Protein 8TON (pdb70)

Secondary structure (DSSP, 8-state):
----EEES--PBPTTSSPBPPPEEEEEEETT--HHHHPSPP-BSPP-EEE----EEEEEEEEESTTHHHHEEE-TTT--EEE-S---TTT-SEEEEEEEEEESSS----EEEEEEEEEEPP-----EE-TT---EEEEESS-TT-EEEE--EE--SSGGGG-EEEEESS-TTTEEE-TTSEEEESS---TTT--EEEEEE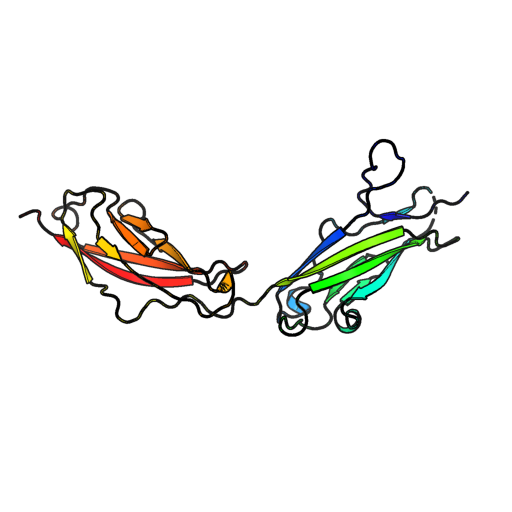EEEE-SSS--EEEEEEEEEEEP--

Organism: Mus musculus (NCBI:txid10090)

Foldseek 3Di:
DFFKKDKPPFDDDPPDPHGDAAEKEFEEEAPDFQVVCPQTDIPPDTDMDGPVAAKFKDFDQKPPHVVVCFWDAHGRRRTITGNGGHDCVVPQKMKTKMKMAHDPDGGNIDIHIYIYGYFYDLDDAWAKDPPAAQEWEWEFPDAFTWTGFTDTFGPDDDQSTQKAKAWPDPVVFWTADRRGIIGGHGGHDCVVPFKDFIKMKIWGRGPDIHIDIDTGIYGYDYPD

InterPro domains:
  IPR002126 Cadherin-like [PF00028] (158-261)
  IPR002126 Cadherin-like [PF00028] (528-610)
  IPR002126 Cadherin-like [PF00028] (626-713)
  IPR002126 Cadherin-like [PF00028] (731-815)
  IPR002126 Cadherin-like [PF00028] (829-921)
  IPR002126 Cadherin-like [PF00028] (943-1032)
  IPR002126 Cadherin-like [PF00028] (1051-1140)
  IPR002126 Cadherin-like [PF00028] (1158-1247)
  IPR002126 Cadherin-like [PR00205] (341-360)
  IPR002126 Cadherin-like [PR00205] (514-543)
  IPR002126 Cadherin-like [PR00205] (583-595)
  IPR002126 Cadherin-like [PR00205] (701-720)
  IPR002126 Cadherin-like [PR00205] (822-835)
  IPR002126 Cadherin-like [PR00205] (1090-1116)
  IPR002126 Cadherin-like [PR00205] (1131-1148)
  IPR002126 Cadherin-like [PS50268] (108-152)
  IPR002126 Cadherin-like [PS50268] (153-270)
  IPR002126 Cadherin-like [PS50268] (283-400)
  IPR002126 Cadherin-like [PS50268] (401-514)
  IPR002126 Cadherin-like [PS50268] (515-621)

Nearest PDB structures (foldseek):
  8ton-assembly1_A  TM=1.004E+00  e=2.405E-45  Mus musculus
  6bwn-assembly1_A  TM=5.342E-01  e=2.984E-25  Mus musculus
  6bxu-assembly2_B  TM=5.509E-01  e=3.056E-24  Mus musculus
  8umz-assembly2_B  TM=4.945E-01  e=1.945E-23  Mus musculus
  8umz-assembly1_A  TM=4.932E-01  e=1.114E-22  Mus musculus

Sequence (224 aa):
DDLGPMFLPCVLVPNTRDCRPLTYQAAIPELRTPEELNPILVTPPIQAIDQDPGILYSILVGTPEDYPRFFHMHPRTAELTLLEPVNRDFHQKFDLVIKAEQDNGHPLPAFASLHIEILDENNQAPVFDDPYLPRNLSVVEEEANAFVGQVRATDPDAGINGQVHYSLGNFNNLFRITSNGSIYTAVKLNREARDHYELVVVATDGAVHPRHSTLTLYIKVLDID

GO terms:
  GO:0032421 stereocilium bundle (C, IDA)
  GO:0050910 detection of mechanical stimulus involved in sensory perception of sound (P, IMP)
  GO:0051017 actin filament bundle assembly (P, IMP)
  GO:0032420 stereocilium (C, IDA)
  GO:0005515 protein binding (F, IPI)
  GO:0001750 photoreceptor outer segment (C, IDA)
  GO:0005737 cytoplasm (C, IDA)
  GO:0005886 plasma membrane (C, IDA)
  GO:0060088 auditory receptor cell stereocilium organization (P, IGI)
  GO:0007605 sensory perception of sound (P, IGI)
  GO:0032420 stereocilium (C, EXP)
  GO:0001964 startle response (P, IMP)
  GO:0002009 morphogenesis of an epithelium (P, IMP)
  GO:0035264 multicellular organism growth (P, IMP)
  GO:0042491 inner ear auditory receptor cell differentiation (P, IMP)
  GO:1905515 non-motile cilium assembly (P, IMP)
  GO:0050973 detection of mechanical stimulus involved in equilibrioception (P, IMP)
  GO:0060013 righting reflex (P, IMP)
  GO:0060088 auditory receptor cell stereocilium organization (P, IMP)
  GO:0060122 inner ear receptor cell stereocilium organization (P, IMP)

Radius of gyration: 27.64 Å; Cα contacts (8 Å, |Δi|>4): 540; chains: 1; bounding box: 52×66×61 Å

Solvent-accessible surface area: 12742 Å² total; per-residue (Å²): 187,58,91,5,5,48,11,50,63,41,86,65,45,93,162,46,208,92,47,116,125,33,71,0,85,8,53,2,30,14,85,89,55,32,162,98,36,52,82,14,146,12,81,46,93,11,88,7,79,30,88,102,88,29,29,48,16,38,33,90,80,14,78,43,145,46,28,77,136,6,7,82,14,69,59,112,82,5,90,2,36,2,87,56,52,0,50,72,133,157,14,105,102,0,54,3,50,0,43,0,41,5,59,99,58,132,64,57,55,18,103,6,46,1,44,0,79,2,41,62,56,12,77,82,30,2,97,19,47,110,194,26,91,98,125,20,65,7,47,4,65,81,49,92,7,110,8,6,84,1,144,6,61,16,99,25,74,53,93,7,16,92,35,98,35,54,13,47,47,51,95,108,34,1,93,29,45,107,93,0,8,0,54,0,44,61,122,6,50,88,119,86,110,78,72,12,88,0,44,0,26,0,28,5,26,12,93,123,62,107,101,28,89,29,43,0,78,0,111,2,76,56,98,164

B-factor: mean 45.98, std 14.85, range [27.2, 120.89]

Structure (mmCIF, N/CA/C/O backbone):
data_8TON
#
_entry.id   8TON
#
_cell.length_a   84.603
_cell.length_b   84.603
_cell.length_c   76.895
_cell.angle_alpha   90.000
_cell.angle_beta   90.000
_cell.angle_gamma   120.000
#
_symmetry.space_group_name_H-M   'P 32 2 1'
#
loop_
_entity.id
_entity.type
_entity.pdbx_description
1 polymer 'Protocadherin-15 EC3-EC7'
2 non-polymer 'CALCIUM ION'
3 non-polymer 'SODIUM ION'
4 non-polymer 'POTASSIUM ION'
5 water water
#
loop_
_atom_site.group_PDB
_atom_site.id
_atom_site.type_symbol
_atom_site.label_atom_id
_atom_site.label_alt_id
_atom_site.label_comp_id
_atom_site.label_asym_id
_atom_site.label_entity_id
_atom_site.label_seq_id
_atom_site.pdbx_PDB_ins_code
_atom_site.Cartn_x
_atom_site.Cartn_y
_atom_site.Cartn_z
_atom_site.occupancy
_atom_site.B_iso_or_equiv
_atom_site.auth_seq_id
_atom_site.auth_comp_id
_atom_site.auth_asym_id
_atom_site.auth_atom_id
_atom_site.pdbx_PDB_model_num
ATOM 1 N N . ASP A 1 6 ? -16.442 6.571 33.757 1.000 93.139 6 ASP A N 1
ATOM 2 C CA . ASP A 1 6 ? -17.554 5.786 33.155 1.000 90.935 6 ASP A CA 1
ATOM 3 C C . ASP A 1 6 ? -17.902 6.335 31.755 1.000 98.450 6 ASP A C 1
ATOM 4 O O . ASP A 1 6 ? -17.854 7.542 31.488 1.000 93.179 6 ASP A O 1
ATOM 9 N N . ASP A 1 7 ? -18.274 5.423 30.846 1.000 94.689 7 ASP A N 1
ATOM 10 C CA . ASP A 1 7 ? -18.550 5.752 29.452 1.000 86.278 7 ASP A CA 1
ATOM 11 C C . ASP A 1 7 ? -19.781 6.667 29.364 1.000 75.800 7 ASP A C 1
ATOM 12 O O . ASP A 1 7 ? -20.817 6.382 29.970 1.000 66.865 7 ASP A O 1
ATOM 17 N N . LEU A 1 8 ? -19.671 7.773 28.613 1.000 70.059 8 LEU A N 1
ATOM 18 C CA . LEU A 1 8 ? -20.849 8.559 28.248 1.000 64.403 8 LEU A CA 1
ATOM 19 C C . LEU A 1 8 ? -21.260 8.226 26.808 1.000 61.203 8 LEU A C 1
ATOM 20 O O . LEU A 1 8 ? -20.419 7.882 25.946 1.000 56.495 8 LEU A O 1
ATOM 25 N N . GLY A 1 9 ? -22.570 8.318 26.587 1.000 53.981 9 GLY A N 1
ATOM 26 C CA . GLY A 1 9 ? -23.159 8.040 25.295 1.000 50.585 9 GLY A CA 1
ATOM 27 C C . GLY A 1 9 ? -23.269 9.292 24.409 1.000 48.087 9 GLY A C 1
ATOM 28 O O . GLY A 1 9 ? -22.824 10.391 24.742 1.000 44.871 9 GLY A O 1
ATOM 29 N N . PRO A 1 10 ? -23.888 9.136 23.228 1.000 45.619 10 PRO A N 1
ATOM 30 C CA . PRO A 1 10 ? -24.026 10.235 22.278 1.000 40.006 10 PRO A CA 1
ATOM 31 C C . PRO A 1 10 ? -25.009 11.291 22.754 1.000 36.850 10 PRO A C 1
ATOM 32 O O . PRO A 1 10 ? -25.871 11.028 23.576 1.000 38.774 10 PRO A O 1
ATOM 36 N N . MET A 1 11 ? -24.927 12.479 22.165 1.000 37.391 11 MET A N 1
ATOM 37 C CA . MET A 1 11 ? -26.017 13.427 22.238 1.000 40.248 11 MET A CA 1
ATOM 38 C C . MET A 1 11 ? -26.283 14.001 20.846 1.000 35.365 11 MET A C 1
ATOM 39 O O . MET A 1 11 ? -25.372 14.191 20.052 1.000 34.677 11 MET A O 1
ATOM 44 N N . PHE A 1 12 ? -27.545 14.217 20.555 1.000 34.269 12 PHE A N 1
ATOM 45 C CA . PHE A 1 12 ? -27.954 14.861 19.335 1.000 35.883 12 PHE A CA 1
ATOM 46 C C . PHE A 1 12 ? -27.630 16.356 19.428 1.000 37.376 12 PHE A C 1
ATOM 47 O O . PHE A 1 12 ? -27.621 16.925 20.521 1.000 38.981 12 PHE A O 1
ATOM 55 N N . LEU A 1 13 ? -27.386 16.965 18.271 1.000 33.522 13 LEU A N 1
ATOM 56 C CA . LEU A 1 13 ? -26.982 18.358 18.170 1.000 33.702 13 LEU A CA 1
ATOM 57 C C . LEU A 1 13 ? -28.067 19.136 17.444 1.000 35.708 13 LEU A C 1
ATOM 58 O O . LEU A 1 13 ? -28.654 18.625 16.509 1.000 32.064 13 LEU A O 1
ATOM 63 N N . PRO A 1 14 ? -28.339 20.396 17.851 1.000 33.177 14 PRO A N 1
ATOM 64 C CA . PRO A 1 14 ? -27.655 21.039 18.969 1.000 34.667 14 PRO A CA 1
ATOM 65 C C . PRO A 1 14 ? -28.189 20.704 20.361 1.000 31.852 14 PRO A C 1
ATOM 66 O O . PRO A 1 14 ? -29.348 20.362 20.554 1.000 39.147 14 PRO A O 1
ATOM 70 N N . CYS A 1 15 ? -27.257 20.692 21.318 1.000 40.992 15 CYS A N 1
ATOM 71 C CA . CYS A 1 15 ? -27.587 20.504 22.718 1.000 37.383 15 CYS A CA 1
ATOM 72 C C . CYS A 1 15 ? -27.651 21.873 23.402 1.000 35.696 15 CYS A C 1
ATOM 73 O O . CYS A 1 15 ? -26.628 22.498 23.657 1.000 40.434 15 CYS A O 1
ATOM 76 N N . VAL A 1 16 ? -28.853 22.386 23.588 1.000 36.019 16 VAL A N 1
ATOM 77 C CA . VAL A 1 16 ? -29.097 23.602 24.337 1.000 37.364 16 VAL A CA 1
ATOM 78 C C . VAL A 1 16 ? -29.625 23.145 25.707 1.000 40.157 16 VAL A C 1
ATOM 79 O O . VAL A 1 16 ? -30.658 22.470 25.821 1.000 39.406 16 VAL A O 1
ATOM 83 N N . LEU A 1 17 ? -28.939 23.523 26.782 1.000 34.769 17 LEU A N 1
ATOM 84 C CA . LEU A 1 17 ? -29.337 23.044 28.108 1.000 38.673 17 LEU A CA 1
ATOM 85 C C . LEU A 1 17 ? -30.645 23.697 28.559 1.000 36.570 17 LEU A C 1
ATOM 86 O O . LEU A 1 17 ? -30.942 24.853 28.271 1.000 43.394 17 LEU A O 1
ATOM 91 N N . VAL A 1 18 ? -31.497 22.891 29.173 1.000 38.063 18 VAL A N 1
ATOM 92 C CA . VAL A 1 18 ? -32.704 23.413 29.791 1.000 44.139 18 VAL A CA 1
ATOM 93 C C . VAL A 1 18 ? -32.186 24.155 31.030 1.000 50.541 18 VAL A C 1
ATOM 94 O O . VAL A 1 18 ? -31.373 23.585 31.772 1.000 49.342 18 VAL A O 1
ATOM 98 N N . PRO A 1 19 ? -32.505 25.452 31.205 1.000 54.186 19 PRO A N 1
ATOM 99 C CA . PRO A 1 19 ? -31.912 26.261 32.284 1.000 67.430 19 PRO A CA 1
ATOM 100 C C . PRO A 1 19 ? -32.075 25.621 33.666 1.000 53.440 19 PRO A C 1
ATOM 101 O O . PRO A 1 19 ? -33.103 24.983 33.919 1.000 51.691 19 PRO A O 1
ATOM 105 N N . ASN A 1 20 ? -31.036 25.747 34.524 1.000 63.812 20 ASN A N 1
ATOM 106 C CA . ASN A 1 20 ? -30.976 25.138 35.859 1.000 60.028 20 ASN A CA 1
ATOM 107 C C . ASN A 1 20 ? -30.975 23.621 35.777 1.000 65.001 20 ASN A C 1
ATOM 108 O O . ASN A 1 20 ? -31.453 22.960 36.697 1.000 68.040 20 ASN A O 1
ATOM 113 N N . THR A 1 21 ? -30.503 23.088 34.635 1.000 63.819 21 THR A N 1
ATOM 114 C CA . THR A 1 21 ? -30.232 21.667 34.469 1.000 46.980 21 THR A CA 1
ATOM 115 C C . THR A 1 21 ? -28.961 21.497 33.649 1.000 46.041 21 THR A C 1
ATOM 116 O O . THR A 1 21 ? -28.454 22.444 33.050 1.000 53.044 21 THR A O 1
ATOM 120 N N . ARG A 1 22 ? -28.477 20.260 33.641 1.000 45.418 22 ARG A N 1
ATOM 121 C CA . ARG A 1 22 ? -27.444 19.808 32.734 1.000 50.804 22 ARG A CA 1
ATOM 122 C C . ARG A 1 22 ? -28.104 18.856 31.727 1.000 42.959 22 ARG A C 1
ATOM 123 O O . ARG A 1 22 ? -27.393 18.027 31.144 1.000 51.353 22 ARG A O 1
ATOM 131 N N . ASP A 1 23 ? -29.405 19.055 31.428 1.000 47.467 23 ASP A N 1
ATOM 132 C CA . ASP A 1 23 ? -30.116 18.273 30.413 1.000 47.496 23 ASP A CA 1
ATOM 133 C C . ASP A 1 23 ? -30.294 19.078 29.102 1.000 45.530 23 ASP A C 1
ATOM 134 O O . ASP A 1 23 ? -30.742 20.217 29.149 1.000 44.804 23 ASP A O 1
ATOM 139 N N . CYS A 1 24 ? -30.012 18.439 27.950 1.000 41.576 24 CYS A N 1
ATOM 140 C CA . CYS A 1 24 ? -30.229 19.012 26.623 1.000 41.933 24 CYS A CA 1
ATOM 141 C C . CYS A 1 24 ? -31.737 19.133 26.436 1.000 40.436 24 CYS A C 1
ATOM 142 O O . CYS A 1 24 ? -32.498 18.234 26.787 1.000 38.182 24 CYS A O 1
ATOM 145 N N . ARG A 1 25 ? -32.177 20.233 25.857 1.000 34.341 25 ARG A N 1
ATOM 146 C CA . ARG A 1 25 ? -33.561 20.239 25.442 1.000 34.594 25 ARG A CA 1
ATOM 147 C C . ARG A 1 25 ? -33.759 19.201 24.344 1.000 29.131 25 ARG A C 1
ATOM 148 O O . ARG A 1 25 ? -32.928 19.165 23.426 1.000 36.975 25 ARG A O 1
ATOM 156 N N . PRO A 1 26 ? -34.843 18.382 24.416 1.000 37.172 26 PRO A N 1
ATOM 157 C CA . PRO A 1 26 ? -35.142 17.367 23.387 1.000 38.675 26 PRO A CA 1
ATOM 158 C C . PRO A 1 26 ? -35.370 18.034 22.028 1.000 35.110 26 PRO A C 1
ATOM 159 O O . PRO A 1 26 ? -35.992 19.088 21.961 1.000 31.793 26 PRO A O 1
ATOM 163 N N . LEU A 1 27 ? -34.835 17.460 20.971 1.000 35.191 27 LEU A N 1
ATOM 164 C CA . LEU A 1 27 ? -34.953 18.049 19.626 1.000 39.347 27 LEU A CA 1
ATOM 165 C C . LEU A 1 27 ? -36.095 17.428 18.839 1.000 39.433 27 LEU A C 1
ATOM 166 O O . LEU A 1 27 ? -36.349 16.218 18.937 1.000 34.877 27 LEU A O 1
ATOM 171 N N . THR A 1 28 ? -36.751 18.268 18.035 1.000 37.375 28 THR A N 1
ATOM 172 C CA . THR A 1 28 ? -37.634 17.792 16.980 1.000 36.857 28 THR A CA 1
ATOM 173 C C . THR A 1 28 ? -37.098 18.286 15.647 1.000 34.370 28 THR A C 1
ATOM 174 O O . THR A 1 28 ? -37.146 19.466 15.366 1.000 36.384 28 THR A O 1
ATOM 178 N N . TYR A 1 29 ? -36.416 17.423 14.936 1.000 33.890 29 TYR A N 1
ATOM 179 C CA . TYR A 1 29 ? -35.943 17.745 13.616 1.000 32.575 29 TYR A CA 1
ATOM 180 C C . TYR A 1 29 ? -37.145 17.821 12.689 1.000 34.389 29 TYR A C 1
ATOM 181 O O . TYR A 1 29 ? -38.171 17.154 12.940 1.000 34.673 29 TYR A O 1
ATOM 190 N N . GLN A 1 30 ? -36.974 18.550 11.555 1.000 32.863 30 GLN A N 1
ATOM 191 C CA . GLN A 1 30 ? -38.088 18.870 10.689 1.000 35.118 30 GLN A CA 1
ATOM 192 C C . GLN A 1 30 ? -37.748 18.654 9.222 1.000 32.019 30 GLN A C 1
ATOM 193 O O . GLN A 1 30 ? -36.671 18.981 8.736 1.000 35.518 30 GLN A O 1
ATOM 199 N N . ALA A 1 31 ? -38.735 18.122 8.492 1.000 35.298 31 ALA A N 1
ATOM 200 C CA . ALA A 1 31 ? -38.602 17.958 7.049 1.000 37.010 31 ALA A CA 1
ATOM 201 C C . ALA A 1 31 ? -39.975 18.124 6.459 1.000 34.949 31 ALA A C 1
ATOM 202 O O . ALA A 1 31 ? -40.992 18.046 7.152 1.000 32.393 31 ALA A O 1
ATOM 204 N N . ALA A 1 32 ? -39.981 18.460 5.182 1.000 34.003 32 ALA A N 1
ATOM 205 C CA . ALA A 1 32 ? -41.230 18.625 4.469 1.000 35.137 32 ALA A CA 1
ATOM 206 C C . ALA A 1 32 ? -41.019 18.175 3.029 1.000 41.645 32 ALA A C 1
ATOM 207 O O . ALA A 1 32 ? -40.050 18.565 2.396 1.000 38.765 32 ALA A O 1
ATOM 209 N N . ILE A 1 33 ? -41.970 17.377 2.546 1.000 37.581 33 ILE A N 1
ATOM 210 C CA . ILE A 1 33 ? -41.861 16.618 1.305 1.000 38.787 33 ILE A CA 1
ATOM 211 C C . ILE A 1 33 ? -43.144 16.838 0.540 1.000 33.246 33 ILE A C 1
ATOM 212 O O . ILE A 1 33 ? -44.248 16.697 1.086 1.000 35.735 33 ILE A O 1
ATOM 217 N N . PRO A 1 34 ? -43.044 17.256 -0.734 1.000 36.167 34 PRO A N 1
ATOM 218 C CA . PRO A 1 34 ? -44.225 17.371 -1.583 1.000 37.027 34 PRO A CA 1
ATOM 219 C C . PRO A 1 34 ? -44.729 15.978 -1.991 1.000 34.170 34 PRO A C 1
ATOM 220 O O . PRO A 1 34 ? -43.931 15.098 -2.277 1.000 36.511 34 PRO A O 1
ATOM 224 N N . GLU A 1 35 ? -46.035 15.780 -1.935 1.000 37.614 35 GLU A N 1
ATOM 225 C CA . GLU A 1 35 ? -46.627 14.509 -2.317 1.000 39.379 35 GLU A CA 1
ATOM 226 C C . GLU A 1 35 ? -46.393 14.323 -3.812 1.000 41.763 35 GLU A C 1
ATOM 227 O O . GLU A 1 35 ? -46.207 15.296 -4.543 1.000 35.695 35 GLU A O 1
ATOM 233 N N . LEU A 1 36 ? -46.370 13.048 -4.217 1.000 43.140 36 LEU A N 1
ATOM 234 C CA . LEU A 1 36 ? -46.414 12.619 -5.589 1.000 40.063 36 LEU A CA 1
ATOM 235 C C . LEU A 1 36 ? -45.066 12.846 -6.260 1.000 42.663 36 LEU A C 1
ATOM 236 O O . LEU A 1 36 ? -44.831 12.227 -7.271 1.000 46.122 36 LEU A O 1
ATOM 241 N N . ARG A 1 37 ? -44.121 13.568 -5.664 1.000 42.262 37 ARG A N 1
ATOM 242 C CA . ARG A 1 37 ? -42.828 13.708 -6.320 1.000 42.690 37 ARG A CA 1
ATOM 243 C C . ARG A 1 37 ? -41.989 12.472 -6.028 1.000 43.713 37 ARG A C 1
ATOM 244 O O . ARG A 1 37 ? -42.142 11.777 -5.019 1.000 42.238 37 ARG A O 1
ATOM 252 N N . THR A 1 38 ? -41.015 12.247 -6.882 1.000 38.314 38 THR A N 1
ATOM 253 C CA . THR A 1 38 ? -40.268 11.010 -6.841 1.000 41.518 38 THR A CA 1
ATOM 254 C C . THR A 1 38 ? -39.053 11.082 -5.930 1.000 37.986 38 THR A C 1
ATOM 255 O O . THR A 1 38 ? -38.392 12.123 -5.762 1.000 38.685 38 THR A O 1
ATOM 259 N N . PRO A 1 39 ? -38.607 9.911 -5.450 1.000 36.327 39 PRO A N 1
ATOM 260 C CA . PRO A 1 39 ? -37.301 9.807 -4.790 1.000 36.550 39 PRO A CA 1
ATOM 261 C C . PRO A 1 39 ? -36.166 10.499 -5.552 1.000 43.903 39 PRO A C 1
ATOM 262 O O . PRO A 1 39 ? -35.319 11.204 -4.982 1.000 39.560 39 PRO A O 1
ATOM 266 N N . GLU A 1 40 ? -36.065 10.181 -6.841 1.000 43.089 40 GLU A N 1
ATOM 267 C CA . GLU A 1 40 ? -34.977 10.685 -7.669 1.000 51.903 40 GLU A CA 1
ATOM 268 C C . GLU A 1 40 ? -34.982 12.226 -7.627 1.000 40.577 40 GLU A C 1
ATOM 269 O O . GLU A 1 40 ? -33.932 12.831 -7.463 1.000 52.597 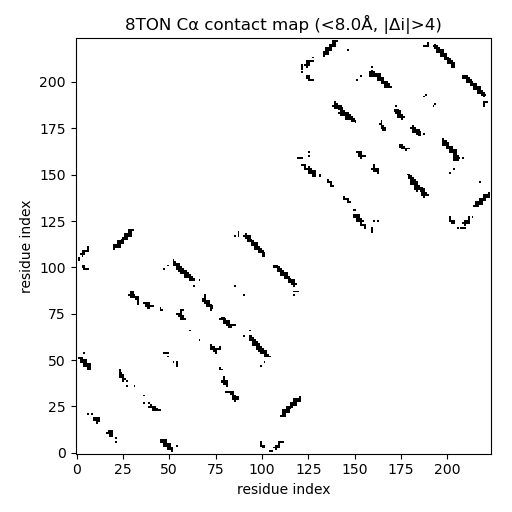40 GLU A O 1
ATOM 275 N N . GLU A 1 41 ? -36.160 12.849 -7.628 1.000 42.293 41 GLU A N 1
ATOM 276 C CA . GLU A 1 41 ? -36.269 14.296 -7.580 1.000 48.035 41 GLU A CA 1
ATOM 277 C C . GLU A 1 41 ? -35.914 14.852 -6.206 1.000 52.379 41 GLU A C 1
ATOM 278 O O . GLU A 1 41 ? -35.405 15.967 -6.172 1.000 49.852 41 GLU A O 1
ATOM 284 N N . LEU A 1 42 ? -36.260 14.152 -5.101 1.000 42.463 42 LEU A N 1
ATOM 285 C CA . LEU A 1 42 ? -36.289 14.750 -3.770 1.000 40.593 42 LEU A CA 1
ATOM 286 C C . LEU A 1 42 ? -35.069 14.388 -2.942 1.000 41.145 42 LEU A C 1
ATOM 287 O O . LEU A 1 42 ? -34.732 15.118 -2.034 1.000 43.822 42 LEU A O 1
ATOM 292 N N . ASN A 1 43 ? -34.349 13.300 -3.262 1.000 39.390 43 ASN A N 1
ATOM 293 C CA . ASN A 1 43 ? -33.297 12.782 -2.391 1.000 38.650 43 ASN A CA 1
ATOM 294 C C . ASN A 1 43 ? -31.988 13.536 -2.498 1.000 42.976 43 ASN A C 1
ATOM 295 O O . ASN A 1 43 ? -31.628 13.942 -3.588 1.000 45.849 43 ASN A O 1
ATOM 300 N N . PRO A 1 44 ? -31.210 13.714 -1.409 1.000 45.437 44 PRO A N 1
ATOM 301 C CA . PRO A 1 44 ? -31.633 13.394 -0.036 1.000 43.632 44 PRO A CA 1
ATOM 302 C C . PRO A 1 44 ? -32.560 14.448 0.547 1.000 43.639 44 PRO A C 1
ATOM 303 O O . PRO A 1 44 ? -32.657 15.604 0.102 1.000 38.978 44 PRO A O 1
ATOM 307 N N . ILE A 1 45 ? -33.417 13.976 1.435 1.000 34.759 45 ILE A N 1
ATOM 308 C CA . ILE A 1 45 ? -34.407 14.826 2.063 1.000 33.989 45 ILE A CA 1
ATOM 309 C C . ILE A 1 45 ? -33.688 15.758 3.018 1.000 36.047 45 ILE A C 1
ATOM 310 O O . ILE A 1 45 ? -32.877 15.330 3.832 1.000 39.888 45 ILE A O 1
ATOM 315 N N . LEU A 1 46 ? -34.029 17.027 2.934 1.000 36.847 46 LEU A N 1
ATOM 316 C CA . LEU A 1 46 ? -33.356 18.004 3.748 1.000 38.991 46 LEU A CA 1
ATOM 317 C C . LEU A 1 46 ? -34.017 17.988 5.133 1.000 34.504 46 LEU A C 1
ATOM 318 O O . LEU A 1 46 ? -35.227 18.140 5.234 1.000 37.205 46 LEU A O 1
ATOM 323 N N . VAL A 1 47 ? -33.177 17.884 6.180 1.000 34.499 47 VAL A N 1
ATOM 324 C CA . VAL A 1 47 ? -33.666 17.989 7.538 1.000 36.035 47 VAL A CA 1
ATOM 325 C C . VAL A 1 47 ? -33.095 19.238 8.198 1.000 30.415 47 VAL A C 1
ATOM 326 O O . VAL A 1 47 ? -31.906 19.507 8.055 1.000 33.037 47 VAL A O 1
ATOM 330 N N . THR A 1 48 ? -33.962 19.900 8.974 1.000 31.975 48 THR A N 1
ATOM 331 C CA . THR A 1 48 ? -33.550 21.094 9.701 1.000 34.872 48 THR A CA 1
ATOM 332 C C . THR A 1 48 ? -33.849 20.979 11.172 1.000 29.927 48 THR A C 1
ATOM 333 O O . THR A 1 48 ? -34.958 20.638 11.560 1.000 33.329 48 THR A O 1
ATOM 337 N N . PRO A 1 49 ? -32.865 21.274 12.033 1.000 34.328 49 PRO A N 1
ATOM 338 C CA . PRO A 1 49 ? -31.462 21.421 11.637 1.000 30.672 49 PRO A CA 1
ATOM 339 C C . PRO A 1 49 ? -30.909 20.062 11.224 1.000 34.053 49 PRO A C 1
ATOM 340 O O . PRO A 1 49 ? -31.624 19.051 11.298 1.000 32.912 49 PRO A O 1
ATOM 344 N N . PRO A 1 50 ? -29.682 19.975 10.693 1.000 35.011 50 PRO A N 1
ATOM 345 C CA . PRO A 1 50 ? -29.149 18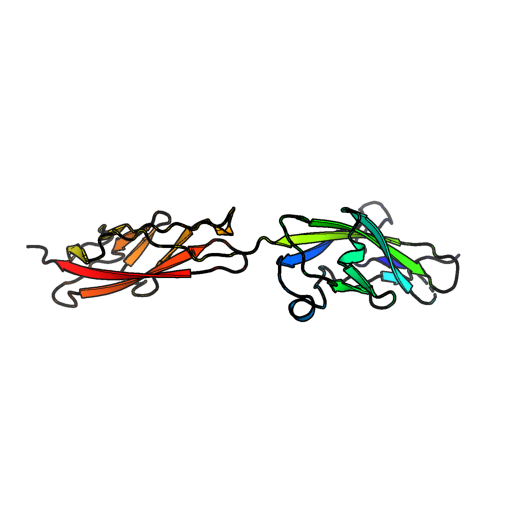.712 10.192 1.000 34.281 50 PRO A CA 1
ATOM 346 C C . PRO A 1 50 ? -28.966 17.701 11.299 1.000 36.520 50 PRO A C 1
ATOM 347 O O . PRO A 1 50 ? -28.591 18.075 12.393 1.000 32.599 50 PRO A O 1
ATOM 351 N N . ILE A 1 51 ? -29.301 16.427 11.015 1.000 34.741 51 ILE A N 1
ATOM 352 C CA . ILE A 1 51 ? -29.209 15.417 12.058 1.000 31.747 51 ILE A CA 1
ATOM 353 C C . ILE A 1 51 ? -27.757 15.116 12.279 1.000 33.532 51 ILE A C 1
ATOM 354 O O . ILE A 1 51 ? -27.044 14.735 11.356 1.000 35.832 51 ILE A O 1
ATOM 359 N N . GLN A 1 52 ? -27.363 15.231 13.534 1.000 33.343 52 GLN A N 1
ATOM 360 C CA . GLN A 1 52 ? -26.011 14.978 13.962 1.000 35.186 52 GLN A CA 1
ATOM 361 C C . GLN A 1 52 ? -26.059 14.579 15.431 1.000 36.280 52 GLN A C 1
ATOM 362 O O . GLN A 1 52 ? -26.759 15.201 16.243 1.000 36.164 52 GLN A O 1
ATOM 368 N N . ALA A 1 53 ? -25.243 13.575 15.769 1.000 32.547 53 ALA A N 1
ATOM 369 C CA . ALA A 1 53 ? -24.955 13.245 17.168 1.000 35.140 53 ALA A CA 1
ATOM 370 C C . ALA A 1 53 ? -23.473 13.057 17.345 1.000 39.569 53 ALA A C 1
ATOM 371 O O . ALA A 1 53 ? -22.796 12.644 16.395 1.000 40.041 53 ALA A O 1
ATOM 373 N N . ILE A 1 54 ? -22.993 13.319 18.576 1.000 39.670 54 ILE A N 1
ATOM 374 C CA . ILE A 1 54 ? -21.596 13.106 18.936 1.000 39.808 54 ILE A CA 1
ATOM 375 C C . ILE A 1 54 ? -21.520 12.483 20.323 1.000 39.559 54 ILE A C 1
ATOM 376 O O . ILE A 1 54 ? -22.423 12.674 21.160 1.000 38.876 54 ILE A O 1
ATOM 381 N N . ASP A 1 55 ? -20.410 11.763 20.516 1.000 41.558 55 ASP A N 1
ATOM 382 C CA . ASP A 1 55 ? -20.056 11.131 21.781 1.000 48.168 55 ASP A CA 1
ATOM 383 C C . ASP A 1 55 ? -19.806 12.237 22.805 1.000 50.778 55 ASP A C 1
ATOM 384 O O . ASP A 1 55 ? -18.944 13.080 22.591 1.000 61.307 55 ASP A O 1
ATOM 389 N N . GLN A 1 56 ? -20.560 12.259 23.902 1.000 50.795 56 GLN A N 1
ATOM 390 C CA . GLN A 1 56 ? -20.279 13.251 24.937 1.000 61.199 56 GLN A CA 1
ATOM 391 C C . GLN A 1 56 ? -18.838 13.199 25.477 1.000 57.218 56 GLN A C 1
ATOM 392 O O . GLN A 1 56 ? -18.317 14.248 25.843 1.000 67.029 56 GLN A O 1
ATOM 398 N N . ASP A 1 57 ? -18.162 12.032 25.485 1.000 65.282 57 ASP A N 1
ATOM 399 C CA . ASP A 1 57 ? -16.764 11.921 25.916 1.000 68.084 57 ASP A CA 1
ATOM 400 C C . ASP A 1 57 ? -15.836 12.669 24.943 1.000 69.827 57 ASP A C 1
ATOM 401 O O . ASP A 1 57 ? -16.060 12.435 23.751 1.000 84.018 57 ASP A O 1
ATOM 406 N N . PRO A 1 67 ? -15.783 6.274 20.548 1.000 96.548 67 PRO A N 1
ATOM 407 C CA . PRO A 1 67 ? -15.922 5.237 19.504 1.000 87.841 67 PRO A CA 1
ATOM 408 C C . PRO A 1 67 ? -16.844 5.722 18.375 1.000 80.657 67 PRO A C 1
ATOM 409 O O . PRO A 1 67 ? -16.931 6.929 18.193 1.000 75.785 67 PRO A O 1
ATOM 413 N N . GLY A 1 68 ? -17.488 4.819 17.590 1.000 65.456 68 GLY A N 1
ATOM 414 C CA . GLY A 1 68 ? -18.377 5.200 16.485 1.000 56.256 68 GLY A CA 1
ATOM 415 C C . GLY A 1 68 ? -19.831 5.502 16.918 1.000 43.541 68 GLY A C 1
ATOM 416 O O . GLY A 1 68 ? -20.187 5.278 18.057 1.000 51.660 68 GLY A O 1
ATOM 417 N N . ILE A 1 69 ? -20.690 5.950 15.981 1.000 40.187 69 ILE A N 1
ATOM 418 C CA . ILE A 1 69 ? -22.097 6.268 16.223 1.000 44.970 69 ILE A CA 1
ATOM 419 C C . ILE A 1 69 ? -23.003 5.648 15.129 1.000 36.432 69 ILE A C 1
ATOM 420 O O . ILE A 1 69 ? -22.729 5.761 13.935 1.000 41.343 69 ILE A O 1
ATOM 425 N N . LEU A 1 70 ? -24.100 5.004 15.577 1.000 36.640 70 LEU A N 1
ATOM 426 C CA . LEU A 1 70 ? -25.125 4.418 14.711 1.000 36.546 70 LEU A CA 1
ATOM 427 C C . LEU A 1 70 ? -26.447 5.133 14.895 1.000 29.304 70 LEU A C 1
ATOM 428 O O . LEU A 1 70 ? -26.932 5.241 16.012 1.000 34.083 70 LEU A O 1
ATOM 433 N N . TYR A 1 71 ? -26.975 5.598 13.787 1.000 32.781 71 TYR A N 1
ATOM 434 C CA . TYR A 1 71 ? -28.262 6.244 13.694 1.000 31.093 71 TYR A CA 1
ATOM 435 C C . TYR A 1 71 ? -29.318 5.254 13.198 1.000 32.953 71 TYR A C 1
ATOM 436 O O . TYR A 1 71 ? -29.064 4.487 12.281 1.000 32.262 71 TYR A O 1
ATOM 445 N N . SER A 1 72 ? -30.513 5.332 13.758 1.000 29.881 72 SER A N 1
ATOM 446 C CA . SER A 1 72 ? -31.645 4.535 13.335 1.000 39.089 72 SER A CA 1
ATOM 447 C C . SER A 1 72 ? -32.958 5.270 13.595 1.000 30.750 72 SER A C 1
ATOM 448 O O . SER A 1 72 ? -33.028 6.168 14.455 1.000 33.646 72 SER A O 1
ATOM 451 N N . ILE A 1 73 ? -33.999 4.885 12.864 1.000 27.916 73 ILE A N 1
ATOM 452 C CA . ILE A 1 73 ? -35.376 5.168 13.209 1.000 28.582 73 ILE A CA 1
ATOM 453 C C . ILE A 1 73 ? -35.871 4.040 14.116 1.000 32.247 73 ILE A C 1
ATOM 454 O O . ILE A 1 73 ? -35.911 2.854 13.727 1.000 32.680 73 ILE A O 1
ATOM 459 N N . LEU A 1 74 ? -36.191 4.375 15.355 1.000 32.181 74 LEU A N 1
ATOM 460 C CA . LEU A 1 74 ? -36.638 3.366 16.336 1.000 33.757 74 LEU A CA 1
ATOM 461 C C . LEU A 1 74 ? -38.105 2.994 16.180 1.000 40.314 74 LEU A C 1
ATOM 462 O O . LEU A 1 74 ? -38.433 1.819 16.229 1.000 33.805 74 LEU A O 1
ATOM 467 N N . VAL A 1 75 ? -38.985 4.006 16.095 1.000 31.543 75 VAL A N 1
ATOM 468 C CA . VAL A 1 75 ? -40.392 3.749 15.946 1.000 31.144 75 VAL A CA 1
ATOM 469 C C . VAL A 1 75 ? -40.992 4.957 15.243 1.000 34.067 75 VAL A C 1
ATOM 470 O O . VAL A 1 75 ? -40.348 6.015 15.103 1.000 31.793 75 VAL A O 1
ATOM 474 N N . GLY A 1 76 ? -42.219 4.820 14.802 1.000 35.660 76 GLY A N 1
ATOM 475 C CA . GLY A 1 76 ? -42.841 5.944 14.143 1.000 38.756 76 GLY A CA 1
ATOM 476 C C . GLY A 1 76 ? -44.297 5.716 13.840 1.000 36.658 76 GLY A C 1
ATOM 477 O O . GLY A 1 76 ? -44.765 4.603 13.865 1.000 34.571 76 GLY A O 1
ATOM 478 N N . THR A 1 77 ? -44.978 6.798 13.444 1.000 30.452 77 THR A N 1
ATOM 479 C CA . THR A 1 77 ? -46.341 6.724 13.029 1.000 37.085 77 THR A CA 1
ATOM 480 C C . THR A 1 77 ? -46.594 7.685 11.869 1.000 37.179 77 THR A C 1
ATOM 481 O O . THR A 1 77 ? -46.069 8.806 11.872 1.000 38.377 77 THR A O 1
ATOM 485 N N . PRO A 1 78 ? -47.380 7.320 10.839 1.000 33.900 78 PRO A N 1
ATOM 486 C CA . PRO A 1 78 ? -48.020 6.022 10.720 1.000 34.045 78 PRO A CA 1
ATOM 487 C C . PRO A 1 78 ? -47.022 4.881 10.607 1.000 35.083 78 PRO A C 1
ATOM 488 O O . PRO A 1 78 ? -45.850 5.069 10.261 1.000 31.893 78 PRO A O 1
ATOM 492 N N . GLU A 1 79 ? -47.549 3.660 10.807 1.000 37.161 79 GLU A N 1
ATOM 493 C CA . GLU A 1 79 ? -46.708 2.501 11.040 1.000 46.273 79 GLU A CA 1
ATOM 494 C C . GLU A 1 79 ? -46.037 2.001 9.762 1.000 33.220 79 GLU A C 1
ATOM 495 O O . GLU A 1 79 ? -45.064 1.291 9.863 1.000 42.238 79 GLU A O 1
ATOM 501 N N . ASP A 1 80 ? -46.533 2.320 8.561 1.000 35.691 80 ASP A N 1
ATOM 502 C CA . ASP A 1 80 ? -45.809 1.923 7.358 1.000 36.082 80 ASP A CA 1
ATOM 503 C C . ASP A 1 80 ? -44.666 2.881 6.971 1.000 36.731 80 ASP A C 1
ATOM 504 O O . ASP A 1 80 ? -44.225 2.901 5.824 1.000 35.304 80 ASP A O 1
ATOM 509 N N . TYR A 1 81 ? -44.133 3.694 7.895 1.000 33.016 81 TYR A N 1
ATOM 510 C CA . TYR A 1 81 ? -43.000 4.540 7.570 1.000 29.277 81 TYR A CA 1
ATOM 511 C C . TYR A 1 81 ? -41.817 3.799 6.933 1.000 29.068 81 TYR A C 1
ATOM 512 O O . TYR A 1 81 ? -41.104 4.360 6.089 1.000 31.868 81 TYR A O 1
ATOM 521 N N . PRO A 1 82 ? -41.509 2.533 7.280 1.000 31.887 82 PRO A N 1
ATOM 522 C CA . PRO A 1 82 ? -40.405 1.858 6.630 1.000 33.180 82 PRO A CA 1
ATOM 523 C C . PRO A 1 82 ? -40.608 1.570 5.142 1.000 32.493 82 PRO A C 1
ATOM 524 O O . PRO A 1 82 ? -39.613 1.388 4.447 1.000 33.764 82 PRO A O 1
ATOM 528 N N . ARG A 1 83 ? -41.849 1.591 4.656 1.000 29.363 83 ARG A N 1
ATOM 529 C CA . ARG A 1 83 ? -42.048 1.551 3.230 1.000 35.598 83 ARG A CA 1
ATOM 530 C C . ARG A 1 83 ? -41.555 2.837 2.551 1.000 34.551 83 ARG A C 1
ATOM 531 O O . ARG A 1 83 ? -41.218 2.788 1.375 1.000 29.536 83 ARG A O 1
ATOM 539 N N . PHE A 1 84 ? -41.511 3.978 3.260 1.000 31.669 84 PHE A N 1
ATOM 540 C CA . PHE A 1 84 ? -41.285 5.294 2.637 1.000 32.462 84 PHE A CA 1
ATOM 541 C C . PHE A 1 84 ? -39.931 5.935 2.962 1.000 31.286 84 PHE A C 1
ATOM 542 O O . PHE A 1 84 ? -39.441 6.787 2.184 1.000 33.690 84 PHE A O 1
ATOM 550 N N . PHE A 1 85 ? -39.311 5.589 4.121 1.000 28.098 85 PHE A N 1
ATOM 551 C CA . PHE A 1 85 ? -38.076 6.224 4.532 1.000 32.718 85 PHE A CA 1
ATOM 552 C C . PHE A 1 85 ? -37.006 5.244 4.929 1.000 31.971 85 PHE A C 1
ATOM 553 O O . PHE A 1 85 ? -37.263 4.223 5.576 1.000 35.004 85 PHE A O 1
ATOM 561 N N . HIS A 1 86 ? -35.785 5.646 4.593 1.000 30.446 86 HIS A N 1
ATOM 562 C CA . HIS A 1 86 ? -34.570 4.979 5.022 1.000 30.900 86 HIS A CA 1
ATOM 563 C C . HIS A 1 86 ? -33.613 5.975 5.656 1.000 30.721 86 HIS A C 1
ATOM 564 O O . HIS A 1 86 ? -33.433 7.066 5.112 1.000 36.207 86 HIS A O 1
ATOM 571 N N . MET A 1 87 ? -33.040 5.605 6.819 1.000 31.859 87 MET A N 1
ATOM 572 C CA . MET A 1 87 ? -32.041 6.443 7.469 1.000 34.590 87 MET A CA 1
ATOM 573 C C . MET A 1 87 ? -30.723 5.716 7.432 1.000 34.110 87 MET A C 1
ATOM 574 O O . MET A 1 87 ? -30.621 4.619 7.909 1.000 35.770 87 MET A O 1
ATOM 579 N N . HIS A 1 88 ? -29.730 6.336 6.799 1.000 34.148 88 HIS A N 1
ATOM 580 C CA . HIS A 1 88 ? -28.393 5.769 6.761 1.000 31.087 88 HIS A CA 1
ATOM 581 C C . HIS A 1 88 ? -27.780 5.643 8.154 1.000 35.276 88 HIS A C 1
ATOM 582 O O . HIS A 1 88 ? -27.782 6.605 8.945 1.000 34.109 88 HIS A O 1
ATOM 589 N N . PRO A 1 89 ? -27.273 4.447 8.534 1.000 33.732 89 PRO A N 1
ATOM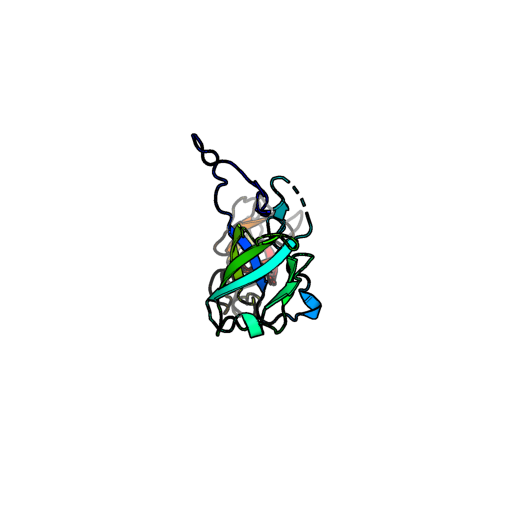 590 C CA . PRO A 1 89 ? -26.814 4.204 9.893 1.000 32.615 89 PRO A CA 1
ATOM 591 C C . PRO A 1 89 ? -25.540 4.933 10.323 1.000 35.035 89 PRO A C 1
ATOM 592 O O . PRO A 1 89 ? -25.343 5.144 11.509 1.000 36.760 89 PRO A O 1
ATOM 596 N N . ARG A 1 90 ? -24.763 5.422 9.358 1.000 38.331 90 ARG A N 1
ATOM 597 C CA . ARG A 1 90 ? -23.548 6.117 9.691 1.000 38.984 90 ARG A CA 1
ATOM 598 C C . ARG A 1 90 ? -23.664 7.592 9.378 1.000 39.855 90 ARG A C 1
ATOM 599 O O . ARG A 1 90 ? -23.065 8.372 10.082 1.000 42.041 90 ARG A O 1
ATOM 607 N N . THR A 1 91 ? -24.444 8.000 8.381 1.000 37.317 91 THR A N 1
ATOM 608 C CA . THR A 1 91 ? -24.421 9.402 8.018 1.000 36.561 91 THR A CA 1
ATOM 609 C C . THR A 1 91 ? -25.700 10.101 8.446 1.000 38.608 91 THR A C 1
ATOM 610 O O . THR A 1 91 ? -25.773 11.308 8.407 1.000 35.637 91 THR A O 1
ATOM 614 N N . ALA A 1 92 ? -26.734 9.344 8.788 1.000 32.244 92 ALA A N 1
ATOM 615 C CA . ALA A 1 92 ? -28.046 9.858 9.177 1.000 30.774 92 ALA A CA 1
ATOM 616 C C . ALA A 1 92 ? -28.818 10.425 7.995 1.000 31.282 92 ALA A C 1
ATOM 617 O O . ALA A 1 92 ? -29.852 11.062 8.172 1.000 33.678 92 ALA A O 1
ATOM 619 N N . GLU A 1 93 ? -28.291 10.231 6.796 1.000 33.702 93 GLU A N 1
ATOM 620 C CA . GLU A 1 93 ? -28.936 10.734 5.619 1.000 33.059 93 GLU A CA 1
ATOM 621 C C . GLU A 1 93 ? -30.306 10.083 5.445 1.000 35.686 93 GLU A C 1
ATOM 622 O O . GLU A 1 93 ? -30.460 8.877 5.640 1.000 33.892 93 GLU A O 1
ATOM 628 N N . LEU A 1 94 ? -31.298 10.902 5.083 1.000 35.042 94 LEU A N 1
ATOM 629 C CA . LEU A 1 94 ? -32.667 10.467 5.034 1.000 36.105 94 LEU A CA 1
ATOM 630 C C . LEU A 1 94 ? -33.128 10.374 3.569 1.000 38.462 94 LEU A C 1
ATOM 631 O O . LEU A 1 94 ? -33.048 11.365 2.823 1.000 36.833 94 LEU A O 1
ATOM 636 N N . THR A 1 95 ? -33.609 9.178 3.177 1.000 32.543 95 THR A N 1
ATOM 637 C CA . THR A 1 95 ? -33.975 8.830 1.806 1.000 34.306 95 THR A CA 1
ATOM 638 C C . THR A 1 95 ? -35.458 8.485 1.699 1.000 32.776 95 THR A C 1
ATOM 639 O O . THR A 1 95 ? -35.974 7.698 2.513 1.000 33.913 95 THR A O 1
ATOM 643 N N . LEU A 1 96 ? -36.144 9.081 0.726 1.000 29.472 96 LEU A N 1
ATOM 644 C CA . LEU A 1 96 ? -37.478 8.679 0.356 1.000 30.055 96 LEU A CA 1
ATOM 645 C C . LEU A 1 96 ? -37.385 7.475 -0.587 1.000 39.127 96 LEU A C 1
ATOM 646 O O . LEU A 1 96 ? -36.521 7.444 -1.463 1.000 34.549 96 LEU A O 1
ATOM 651 N N . LEU A 1 97 ? -38.247 6.469 -0.352 1.000 33.123 97 LEU A N 1
ATOM 652 C CA . LEU A 1 97 ? -38.192 5.181 -1.067 1.000 33.310 97 LEU A CA 1
ATOM 653 C C . LEU A 1 97 ? -39.329 5.052 -2.076 1.000 34.485 97 LEU A C 1
ATOM 654 O O . LEU A 1 97 ? -39.254 4.234 -2.989 1.000 33.941 97 LEU A O 1
ATOM 659 N N . GLU A 1 98 ? -40.405 5.825 -1.897 1.000 33.793 98 GLU A N 1
ATOM 660 C CA . GLU A 1 98 ?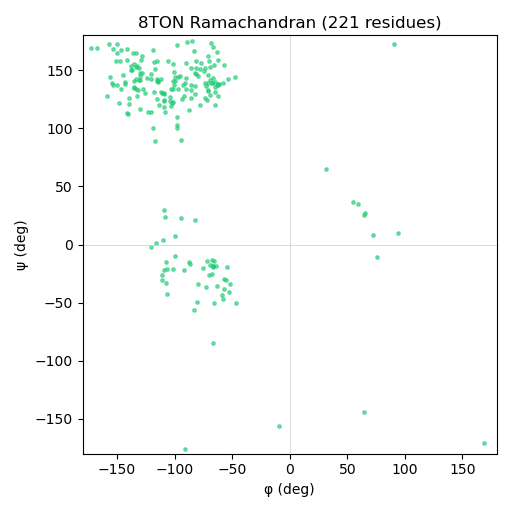 -41.581 5.750 -2.741 1.000 36.148 98 GLU A CA 1
ATOM 661 C C . GLU A 1 98 ? -42.288 7.088 -2.644 1.000 37.475 98 GLU A C 1
ATOM 662 O O . GLU A 1 98 ? -42.316 7.714 -1.554 1.000 36.535 98 GLU A O 1
ATOM 668 N N . PRO A 1 99 ? -42.901 7.579 -3.735 1.000 36.990 99 PRO A N 1
ATOM 669 C CA . PRO A 1 99 ? -43.662 8.827 -3.647 1.000 36.992 99 PRO A CA 1
ATOM 670 C C . PRO A 1 99 ? -44.837 8.707 -2.685 1.000 39.725 99 PRO A C 1
ATOM 671 O O . PRO A 1 99 ? -45.572 7.698 -2.647 1.000 36.205 99 PRO A O 1
ATOM 675 N N . VAL A 1 100 ? -45.022 9.766 -1.889 1.000 34.624 100 VAL A N 1
ATOM 676 C CA . VAL A 1 100 ? -46.089 9.759 -0.896 1.000 34.029 100 VAL A CA 1
ATOM 677 C C . VAL A 1 100 ? -47.357 10.319 -1.524 1.000 41.897 100 VAL A C 1
ATOM 678 O O . VAL A 1 100 ? -47.277 11.245 -2.338 1.000 37.158 100 VAL A O 1
ATOM 682 N N . ASN A 1 101 ? -48.508 9.743 -1.141 1.000 36.444 101 ASN A N 1
ATOM 683 C CA . ASN A 1 101 ? -49.798 10.261 -1.548 1.000 38.042 101 ASN A CA 1
ATOM 684 C C . ASN A 1 101 ? -50.471 10.877 -0.336 1.000 34.312 101 ASN A C 1
ATOM 685 O O . ASN A 1 101 ? -50.740 10.204 0.697 1.000 36.352 101 ASN A O 1
ATOM 690 N N . ARG A 1 102 ? -50.740 12.190 -0.418 1.000 33.017 102 ARG A N 1
ATOM 691 C CA . ARG A 1 102 ? -51.265 12.909 0.735 1.000 34.826 102 ARG A CA 1
ATOM 692 C C . ARG A 1 102 ? -52.683 12.460 1.118 1.000 35.179 102 ARG A C 1
ATOM 693 O O . ARG A 1 102 ? -53.089 12.621 2.258 1.000 32.391 102 ARG A O 1
ATOM 701 N N . ASP A 1 103 ? -53.421 11.793 0.221 1.000 37.132 103 ASP A N 1
ATOM 702 C CA . ASP A 1 103 ? -54.671 11.165 0.603 1.000 38.800 103 ASP A CA 1
ATOM 703 C C . ASP A 1 103 ? -54.463 10.002 1.581 1.000 37.721 103 ASP A C 1
ATOM 704 O O . ASP A 1 103 ? -55.389 9.627 2.309 1.000 39.556 103 ASP A O 1
ATOM 709 N N . PHE A 1 104 ? -53.261 9.456 1.660 1.000 35.112 104 PHE A N 1
ATOM 710 C CA . PHE A 1 104 ? -52.958 8.352 2.575 1.000 36.336 104 PHE A CA 1
ATOM 711 C C . PHE A 1 104 ? -52.103 8.752 3.772 1.000 39.672 104 PHE A C 1
ATOM 712 O O . PHE A 1 104 ? -52.256 8.156 4.848 1.000 39.017 104 PHE A O 1
ATOM 720 N N . HIS A 1 105 ? -51.194 9.729 3.593 1.000 37.581 105 HIS A N 1
ATOM 721 C CA . HIS A 1 105 ? -50.344 10.235 4.668 1.000 36.228 105 HIS A CA 1
ATOM 722 C C . HIS A 1 105 ? -50.211 11.768 4.570 1.000 37.079 105 HIS A C 1
ATOM 723 O O . HIS A 1 105 ? -49.663 12.299 3.588 1.000 35.221 105 HIS A O 1
ATOM 730 N N . GLN A 1 106 ? -50.626 12.467 5.633 1.000 30.655 106 GLN A N 1
ATOM 731 C CA . GLN A 1 106 ? -50.395 13.893 5.773 1.000 38.899 106 GLN A CA 1
ATOM 732 C C . GLN A 1 106 ? -49.120 14.252 6.507 1.000 38.123 106 GLN A C 1
ATOM 733 O O . GLN A 1 106 ? -48.600 15.359 6.366 1.000 38.413 106 GLN A O 1
ATOM 739 N N . LYS A 1 107 ? -48.618 13.316 7.300 1.000 35.673 107 LYS A N 1
ATOM 740 C CA . LYS A 1 107 ? -47.358 13.523 7.954 1.000 36.147 107 LYS A CA 1
ATOM 741 C C . LYS A 1 107 ? -46.866 12.208 8.534 1.000 33.151 107 LYS A C 1
ATOM 742 O O . LYS A 1 107 ? -47.592 11.248 8.596 1.000 37.523 107 LYS A O 1
ATOM 748 N N . PHE A 1 108 ? -45.629 12.235 8.950 1.000 31.191 108 PHE A N 1
ATOM 749 C CA . PHE A 1 108 ? -45.050 11.162 9.734 1.000 35.515 108 PHE A CA 1
ATOM 750 C C . PHE A 1 108 ? -44.344 11.734 10.952 1.000 36.662 108 PHE A C 1
ATOM 751 O O . PHE A 1 108 ? -43.645 12.725 10.857 1.000 35.019 108 PHE A O 1
ATOM 759 N N . ASP A 1 109 ? -44.451 11.046 12.093 1.000 34.037 109 ASP A N 1
ATOM 760 C CA . ASP A 1 109 ? -43.757 11.434 13.305 1.000 36.314 109 ASP A CA 1
ATOM 761 C C . ASP A 1 109 ? -42.891 10.258 13.753 1.000 37.523 109 ASP A C 1
ATOM 762 O O . ASP A 1 109 ? -43.431 9.153 14.024 1.000 32.666 109 ASP A O 1
ATOM 767 N N . LEU A 1 110 ? -41.576 10.466 13.703 1.000 33.308 110 LEU A N 1
ATOM 768 C CA . LEU A 1 110 ? -40.608 9.395 13.909 1.000 32.074 110 LEU A CA 1
ATOM 769 C C . LEU A 1 110 ? -39.785 9.713 15.134 1.000 36.742 110 LEU A C 1
ATOM 770 O O . LEU A 1 110 ? -39.586 10.893 15.486 1.000 34.102 110 LEU A O 1
ATOM 775 N N . VAL A 1 111 ? -39.336 8.644 15.774 1.000 30.782 111 VAL A N 1
ATOM 776 C CA . VAL A 1 111 ? -38.361 8.734 16.845 1.000 28.290 111 VAL A CA 1
ATOM 777 C C . VAL A 1 111 ? -37.055 8.166 16.320 1.000 33.332 111 VAL A C 1
ATOM 778 O O . VAL A 1 111 ? -37.028 7.059 15.813 1.000 33.458 111 VAL A O 1
ATOM 782 N N . ILE A 1 112 ? -35.961 8.917 16.494 1.000 27.508 112 ILE A N 1
ATOM 783 C CA . ILE A 1 112 ? -34.686 8.494 15.978 1.000 27.473 112 ILE A CA 1
ATOM 784 C C . ILE A 1 112 ? -33.769 8.308 17.160 1.000 30.741 112 ILE A C 1
ATOM 785 O O . ILE A 1 112 ? -33.953 8.881 18.230 1.000 32.031 112 ILE A O 1
ATOM 790 N N . LYS A 1 113 ? -32.758 7.502 16.945 1.000 27.197 113 LYS A N 1
ATOM 791 C CA . LYS A 1 113 ? -31.876 7.118 18.019 1.000 33.472 113 LYS A CA 1
ATOM 792 C C . LYS A 1 113 ? -30.468 7.174 17.492 1.000 32.995 113 LYS A C 1
ATOM 793 O O . LYS A 1 113 ? -30.195 6.842 16.344 1.000 34.461 113 LYS A O 1
ATOM 799 N N . ALA A 1 114 ? -29.564 7.460 18.411 1.000 30.928 114 ALA A N 1
ATOM 800 C CA . ALA A 1 114 ? -28.150 7.379 18.136 1.000 36.112 114 ALA A CA 1
ATOM 801 C C . ALA A 1 114 ? -27.495 6.610 19.273 1.000 36.210 114 ALA A C 1
ATOM 802 O O . ALA A 1 114 ? -27.734 6.945 20.445 1.000 35.162 114 ALA A O 1
ATOM 804 N N . GLU A 1 115 ? -26.638 5.645 18.928 1.000 38.232 115 GLU A N 1
ATOM 805 C CA . GLU A 1 115 ? -26.010 4.824 19.962 1.000 43.985 115 GLU A CA 1
ATOM 806 C C . GLU A 1 115 ? -24.536 4.691 19.624 1.000 42.682 115 GLU A C 1
ATOM 807 O O . GLU A 1 115 ? -24.142 4.852 18.469 1.000 40.006 115 GLU A O 1
ATOM 813 N N . GLN A 1 116 ? -23.751 4.440 20.671 1.000 41.775 116 GLN A N 1
ATOM 814 C CA . GLN A 1 116 ? -22.335 4.188 20.568 1.000 48.600 116 GLN A CA 1
ATOM 815 C C . GLN A 1 116 ? -22.154 2.846 19.889 1.000 50.029 116 GLN A C 1
ATOM 816 O O . GLN A 1 116 ? -22.852 1.895 20.194 1.000 48.907 116 GLN A O 1
ATOM 822 N N . ASP A 1 117 ? -21.159 2.761 19.041 1.000 50.513 117 ASP A N 1
ATOM 823 C CA . ASP A 1 117 ? -20.900 1.511 18.352 1.000 63.222 117 ASP A CA 1
ATOM 824 C C . ASP A 1 117 ? -20.075 0.565 19.241 1.000 74.982 117 ASP A C 1
ATOM 825 O O . ASP A 1 117 ? -20.515 -0.544 19.538 1.000 69.631 117 ASP A O 1
ATOM 830 N N . ASN A 1 118 ? -18.900 0.993 19.714 1.000 68.809 118 ASN A N 1
ATOM 831 C CA . ASN A 1 118 ? -18.159 0.204 20.708 1.000 83.680 118 ASN A CA 1
ATOM 832 C C . ASN A 1 118 ? -18.500 0.625 22.149 1.000 76.380 118 ASN A C 1
ATOM 833 O O . ASN A 1 118 ? -18.571 1.811 22.459 1.000 76.758 118 ASN A O 1
ATOM 838 N N . GLY A 1 119 ? -18.675 -0.354 23.045 1.000 64.269 119 GLY A N 1
ATOM 839 C CA . GLY A 1 119 ? -19.203 -0.110 24.386 1.000 71.034 119 GLY A CA 1
ATOM 840 C C . GLY A 1 119 ? -20.731 -0.233 24.439 1.000 60.963 119 GLY A C 1
ATOM 841 O O . GLY A 1 119 ? -21.363 -0.388 23.400 1.000 74.402 119 GLY A O 1
ATOM 842 N N . HIS A 1 120 ? -21.308 -0.180 25.646 1.000 62.750 120 HIS A N 1
ATOM 843 C CA . HIS A 1 120 ? -22.749 -0.044 25.882 1.000 74.775 120 HIS A CA 1
ATOM 844 C C . HIS A 1 120 ? -23.336 1.070 25.007 1.000 78.323 120 HIS A C 1
ATOM 845 O O . HIS A 1 120 ? -22.698 2.128 24.823 1.000 61.920 120 HIS A O 1
ATOM 852 N N . PRO A 1 121 ? -24.589 0.883 24.517 1.000 73.838 121 PRO A N 1
ATOM 853 C CA . PRO A 1 121 ? -25.203 1.804 23.553 1.000 74.261 121 PRO A CA 1
ATOM 854 C C . PRO A 1 121 ? -25.406 3.211 24.114 1.000 68.845 121 PRO A C 1
ATOM 855 O O . PRO A 1 121 ? -25.210 4.172 23.338 1.000 47.836 121 PRO A O 1
ATOM 859 N N . LEU A 1 122 ? -25.731 3.291 25.437 1.000 55.333 122 LEU A N 1
ATOM 860 C CA . LEU A 1 122 ? -26.114 4.519 26.128 1.000 55.209 122 LEU A CA 1
ATOM 861 C C . LEU A 1 122 ? -26.836 5.471 25.154 1.000 45.540 122 LEU A C 1
ATOM 862 O O . LEU A 1 122 ? -26.341 6.545 24.843 1.000 48.891 122 LEU A O 1
ATOM 867 N N . PRO A 1 123 ? -28.017 5.117 24.626 1.000 40.892 123 PRO A N 1
ATOM 868 C CA . PRO A 1 123 ? -28.561 5.769 23.432 1.000 41.461 123 PRO A CA 1
ATOM 869 C C . PRO A 1 123 ? -29.113 7.156 23.692 1.000 41.663 123 PRO A C 1
ATOM 870 O O . PRO A 1 123 ? -29.554 7.457 24.791 1.000 36.419 123 PRO A O 1
ATOM 874 N N . ALA A 1 124 ? -29.031 8.030 22.696 1.000 41.932 124 ALA A N 1
ATOM 875 C CA . ALA A 1 124 ? -29.804 9.265 22.706 1.000 38.266 124 ALA A CA 1
ATOM 876 C C . ALA A 1 124 ? -30.955 9.150 21.712 1.000 37.332 124 ALA A C 1
ATOM 877 O O . ALA A 1 124 ? -30.910 8.347 20.774 1.000 34.568 124 ALA A O 1
ATOM 879 N N . PHE A 1 125 ? -31.975 9.978 21.934 1.000 34.743 125 PHE A N 1
ATOM 880 C CA . PHE A 1 125 ? -33.228 9.986 21.191 1.000 34.775 125 PHE A CA 1
ATOM 881 C C . PHE A 1 125 ? -33.579 11.391 20.710 1.000 38.169 125 PHE A C 1
ATOM 882 O O . PHE A 1 125 ? -33.298 12.361 21.412 1.000 36.754 125 PHE A O 1
ATOM 890 N N . ALA A 1 126 ? -34.234 11.492 19.552 1.000 29.956 126 ALA A N 1
ATOM 891 C CA . ALA A 1 126 ? -34.793 12.759 19.118 1.000 31.703 126 ALA A CA 1
ATOM 892 C C . ALA A 1 126 ? -36.061 12.422 18.342 1.000 30.534 126 ALA A C 1
ATOM 893 O O . ALA A 1 126 ? -36.329 11.249 18.024 1.000 33.943 126 ALA A O 1
ATOM 895 N N . SER A 1 127 ? -36.859 13.441 18.079 1.000 31.865 127 SER A N 1
ATOM 896 C CA . SER A 1 127 ? -38.012 13.318 17.193 1.000 30.476 127 SER A CA 1
ATOM 897 C C . SER A 1 127 ? -37.691 13.894 15.821 1.000 32.440 127 SER A C 1
ATOM 898 O O . SER A 1 127 ? -36.830 14.771 15.678 1.000 31.317 127 SER A O 1
ATOM 901 N N . LEU A 1 128 ? -38.427 13.401 14.836 1.000 33.732 128 LEU A N 1
ATOM 902 C CA . LEU A 1 128 ? -38.295 13.806 13.437 1.000 31.126 128 LEU A CA 1
ATOM 903 C C . LEU A 1 128 ? -39.696 13.853 12.865 1.000 30.601 128 LEU A C 1
ATOM 904 O O . LEU A 1 128 ? -40.454 12.874 12.825 1.000 31.822 128 LEU A O 1
ATOM 909 N N . HIS A 1 129 ? -40.092 15.069 12.554 1.000 32.159 129 HIS A N 1
ATOM 910 C CA . HIS A 1 129 ? -41.414 15.319 12.016 1.000 31.587 129 HIS A CA 1
ATOM 911 C C . HIS A 1 129 ? -41.301 15.566 10.517 1.000 36.026 129 HIS A C 1
ATOM 912 O O . HIS A 1 129 ? -40.516 16.433 10.088 1.000 33.625 129 HIS A O 1
ATOM 919 N N . ILE A 1 130 ? -42.079 14.820 9.722 1.000 34.027 130 ILE A N 1
ATOM 920 C CA . ILE A 1 130 ? -42.053 14.958 8.273 1.000 35.110 130 ILE A CA 1
ATOM 921 C C . ILE A 1 130 ? -43.442 15.338 7.807 1.000 34.279 130 ILE A C 1
ATOM 922 O O . ILE A 1 130 ? -44.356 14.516 7.868 1.000 37.999 130 ILE A O 1
ATOM 927 N N . GLU A 1 131 ? -43.569 16.571 7.253 1.000 32.920 131 GLU A N 1
ATOM 928 C CA . GLU A 1 131 ? -44.857 17.081 6.796 1.000 32.060 131 GLU A CA 1
ATOM 929 C C . GLU A 1 131 ? -44.963 16.681 5.336 1.000 30.443 131 GLU A C 1
ATOM 930 O O . GLU A 1 131 ? -43.980 16.821 4.606 1.000 32.870 131 GLU A O 1
ATOM 936 N N . ILE A 1 132 ? -46.168 16.249 4.933 1.000 32.632 132 ILE A N 1
ATOM 937 C CA . ILE A 1 132 ? -46.446 16.002 3.535 1.000 36.029 132 ILE A CA 1
ATOM 938 C C . ILE A 1 132 ? -47.269 17.155 2.957 1.000 32.631 132 ILE A C 1
ATOM 939 O O . ILE A 1 132 ? -48.367 17.414 3.440 1.000 35.267 132 ILE A O 1
ATOM 944 N N . LEU A 1 133 ? -46.700 17.823 1.940 1.000 35.627 133 LEU A N 1
ATOM 945 C CA . LEU A 1 133 ? -47.309 19.018 1.362 1.000 36.865 133 LEU A CA 1
ATOM 946 C C . LEU A 1 133 ? -48.239 18.603 0.224 1.000 43.691 133 LEU A C 1
ATOM 947 O O . LEU A 1 133 ? -47.907 17.712 -0.552 1.000 38.708 133 LEU A O 1
ATOM 952 N N . ASP A 1 134 ? -49.445 19.185 0.216 1.000 40.650 134 ASP A N 1
ATOM 953 C CA . ASP A 1 134 ? -50.467 18.969 -0.818 1.000 39.227 134 ASP A CA 1
ATOM 954 C C . ASP A 1 134 ? -49.962 19.471 -2.169 1.000 47.426 134 ASP A C 1
ATOM 955 O O . ASP A 1 134 ? -49.406 20.548 -2.273 1.000 39.803 134 ASP A O 1
ATOM 960 N N . GLU A 1 135 ? -50.204 18.718 -3.224 1.000 38.027 135 GLU A N 1
ATOM 961 C CA . GLU A 1 135 ? -49.824 19.160 -4.541 1.000 46.699 135 GLU A CA 1
ATOM 962 C C . GLU A 1 135 ? -50.770 20.276 -5.020 1.000 37.666 135 GLU A C 1
ATOM 963 O O . GLU A 1 135 ? -51.960 20.285 -4.776 1.000 38.64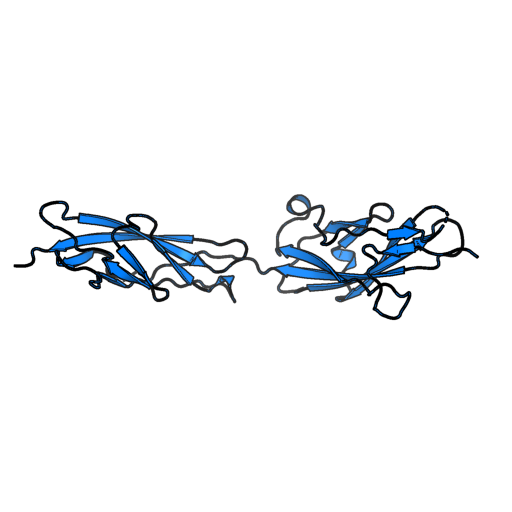3 135 GLU A O 1
ATOM 969 N N . ASN A 1 136 ? -50.170 21.258 -5.655 1.000 39.251 136 ASN A N 1
ATOM 970 C CA . ASN A 1 136 ? -50.862 22.410 -6.202 1.000 41.528 136 ASN A CA 1
ATOM 971 C C . ASN A 1 136 ? -51.124 22.054 -7.656 1.000 37.852 136 ASN A C 1
ATOM 972 O O . ASN A 1 136 ? -50.251 22.172 -8.546 1.000 37.835 136 ASN A O 1
ATOM 977 N N . ASN A 1 137 ? -52.276 21.438 -7.828 1.000 42.432 137 ASN A N 1
ATOM 978 C CA . ASN A 1 137 ? -52.540 20.740 -9.067 1.000 50.125 137 ASN A CA 1
ATOM 979 C C . ASN A 1 137 ? -52.957 21.729 -10.178 1.000 50.538 137 ASN A C 1
ATOM 980 O O . ASN A 1 137 ? -52.579 21.558 -11.337 1.000 48.256 137 ASN A O 1
ATOM 985 N N . GLN A 1 138 ? -53.674 22.805 -9.834 1.000 50.426 138 GLN A N 1
ATOM 986 C CA . GLN A 1 138 ? -54.279 23.690 -10.850 1.000 60.146 138 GLN A CA 1
ATOM 987 C C . GLN A 1 138 ? -53.921 25.163 -10.619 1.000 44.969 138 GLN A C 1
ATOM 988 O O . GLN A 1 138 ? -53.810 25.590 -9.470 1.000 42.092 138 GLN A O 1
ATOM 994 N N . ALA A 1 139 ? -53.813 25.906 -11.734 1.000 47.346 139 ALA A N 1
ATOM 995 C CA . ALA A 1 139 ? -53.679 27.354 -11.775 1.000 43.566 139 ALA A CA 1
ATOM 996 C C . ALA A 1 139 ? -55.029 28.041 -11.634 1.000 39.300 139 ALA A C 1
ATOM 997 O O . ALA A 1 139 ? -56.079 27.475 -11.943 1.000 44.446 139 ALA A O 1
ATOM 999 N N . PRO A 1 140 ? -55.082 29.266 -11.094 1.000 38.121 140 PRO A N 1
ATOM 1000 C CA . PRO A 1 140 ? -56.356 29.981 -11.040 1.000 38.790 140 PRO A CA 1
ATOM 1001 C C . PRO A 1 140 ? -56.948 30.120 -12.449 1.000 38.597 140 PRO A C 1
ATOM 1002 O O . PRO A 1 140 ? -56.216 30.147 -13.423 1.000 36.107 140 PRO A O 1
ATOM 1006 N N . VAL A 1 141 ? -58.281 30.259 -12.519 1.000 38.761 141 VAL A N 1
ATOM 1007 C CA . VAL A 1 141 ? -58.985 30.344 -13.785 1.000 40.440 141 VAL A CA 1
ATOM 1008 C C . VAL A 1 141 ? -59.905 31.557 -13.728 1.000 34.099 141 VAL A C 1
ATOM 1009 O O . VAL A 1 141 ? -60.689 31.682 -12.834 1.000 38.841 141 VAL A O 1
ATOM 1013 N N . PHE A 1 142 ? -59.638 32.544 -14.600 1.000 35.677 142 PHE A N 1
ATOM 1014 C CA . PHE A 1 142 ? -60.403 33.769 -14.609 1.000 39.005 142 PHE A CA 1
ATOM 1015 C C . PHE A 1 142 ? -61.827 33.415 -15.048 1.000 41.502 142 PHE A C 1
ATOM 1016 O O . PHE A 1 142 ? -61.970 32.580 -15.954 1.000 38.665 142 PHE A O 1
ATOM 1024 N N . ASP A 1 143 ? -62.812 34.095 -14.442 1.000 43.685 143 ASP A N 1
ATOM 1025 C CA A ASP A 1 143 ? -64.209 34.039 -14.888 0.500 45.511 143 ASP A CA 1
ATOM 1026 C CA B ASP A 1 143 ? -64.195 34.013 -14.883 0.500 45.088 143 ASP A CA 1
ATOM 1027 C C . ASP A 1 143 ? -64.274 34.398 -16.372 1.000 43.964 143 ASP A C 1
ATOM 1028 O O . ASP A 1 143 ? -63.903 35.502 -16.815 1.000 42.930 143 ASP A O 1
ATOM 1037 N N . PRO A 1 144 ? -64.817 33.482 -17.207 1.000 56.039 144 PRO A N 1
ATOM 1038 C CA . PRO A 1 144 ? -64.772 33.630 -18.669 1.000 58.181 144 PRO A CA 1
ATOM 1039 C C . PRO A 1 144 ? -65.667 34.712 -19.285 1.000 52.263 144 PRO A C 1
ATOM 1040 O O . PRO A 1 144 ? -65.378 35.123 -20.395 1.000 59.614 144 PRO A O 1
ATOM 1044 N N . TYR A 1 145 ? -66.639 35.254 -18.526 1.000 42.232 145 TYR A N 1
ATOM 1045 C CA . TYR A 1 145 ? -67.544 36.291 -19.016 1.000 44.823 145 TYR A CA 1
ATOM 1046 C C . TYR A 1 145 ? -67.260 37.658 -18.406 1.000 44.175 145 TYR A C 1
ATOM 1047 O O . TYR A 1 145 ? -68.121 38.525 -18.413 1.000 42.405 145 TYR A O 1
ATOM 1056 N N . LEU A 1 146 ? -66.030 37.862 -17.946 1.000 42.396 146 LEU A N 1
ATOM 1057 C CA . LEU A 1 146 ? -65.598 39.153 -17.459 1.000 40.163 146 LEU A CA 1
ATOM 1058 C C . LEU A 1 146 ? -65.544 40.099 -18.632 1.000 34.503 146 LEU A C 1
ATOM 1059 O O . LEU A 1 146 ? -65.084 39.702 -19.691 1.000 38.417 146 LEU A O 1
ATOM 1064 N N . PRO A 1 147 ? -66.003 41.344 -18.423 1.000 34.725 147 PRO A N 1
ATOM 1065 C CA . PRO A 1 147 ? -65.809 42.411 -19.370 1.000 36.728 147 PRO A CA 1
ATOM 1066 C C . PRO A 1 147 ? -64.317 42.751 -19.357 1.000 42.518 147 PRO A C 1
ATOM 1067 O O . PRO A 1 147 ? -63.707 42.956 -18.295 1.000 40.153 147 PRO A O 1
ATOM 1071 N N . ARG A 1 148 ? -63.727 42.783 -20.553 1.000 35.520 148 ARG A N 1
ATOM 1072 C CA . ARG A 1 148 ? -62.303 43.070 -20.613 1.000 37.961 148 ARG A CA 1
ATOM 1073 C C . ARG A 1 148 ? -62.008 44.320 -21.444 1.000 37.275 148 ARG A C 1
ATOM 1074 O O . ARG A 1 148 ? -60.837 44.709 -21.584 1.000 36.109 148 ARG A O 1
ATOM 1082 N N . ASN A 1 149 ? -63.045 44.932 -22.024 1.000 30.385 149 ASN A N 1
ATOM 1083 C CA . ASN A 1 149 ? -62.875 46.242 -22.637 1.000 33.260 149 ASN A CA 1
ATOM 1084 C C . ASN A 1 149 ? -63.345 47.281 -21.633 1.000 39.380 149 ASN A C 1
ATOM 1085 O O . ASN A 1 149 ? -64.528 47.397 -21.369 1.000 36.944 149 ASN A O 1
ATOM 1090 N N . LEU A 1 150 ? -62.433 48.050 -21.074 1.000 38.169 150 LEU A N 1
ATOM 1091 C CA . LEU A 1 150 ? -62.774 48.886 -19.942 1.000 34.258 150 LEU A CA 1
ATOM 1092 C C . LEU A 1 150 ? -62.508 50.337 -20.281 1.000 39.874 150 LEU A C 1
ATOM 1093 O O . LEU A 1 150 ? -61.542 50.660 -20.987 1.000 38.244 150 LEU A O 1
ATOM 1098 N N . SER A 1 151 ? -63.392 51.222 -19.791 1.000 34.583 151 SER A N 1
ATOM 1099 C CA . SER A 1 151 ? -63.279 52.649 -20.077 1.000 33.037 151 SER A CA 1
ATOM 1100 C C . SER A 1 151 ? -62.979 53.379 -18.793 1.000 37.924 151 SER A C 1
ATOM 1101 O O . SER A 1 151 ? -63.522 53.040 -17.762 1.000 40.323 151 SER A O 1
ATOM 1104 N N . VAL A 1 152 ? -62.113 54.382 -18.822 1.000 39.875 152 VAL A N 1
ATOM 1105 C CA . VAL A 1 152 ? -61.920 55.159 -17.603 1.000 43.172 152 VAL A CA 1
ATOM 1106 C C . VAL A 1 152 ? -61.680 56.598 -18.034 1.000 43.452 152 VAL A C 1
ATOM 1107 O O . VAL A 1 152 ? -61.126 56.854 -19.081 1.000 40.451 152 VAL A O 1
ATOM 1111 N N . VAL A 1 153 ? -62.148 57.555 -17.230 1.000 46.345 153 VAL A N 1
ATOM 1112 C CA . VAL A 1 153 ? -61.965 58.941 -17.613 1.000 48.920 153 VAL A CA 1
ATOM 1113 C C . VAL A 1 153 ? -60.551 59.392 -17.236 1.000 43.638 153 VAL A C 1
ATOM 1114 O O . VAL A 1 153 ? -59.993 58.948 -16.242 1.000 43.757 153 VAL A O 1
ATOM 1118 N N . GLU A 1 154 ? -59.980 60.287 -18.056 1.000 47.241 154 GLU A N 1
ATOM 1119 C CA . GLU A 1 154 ? -58.723 60.971 -17.760 1.000 50.981 154 GLU A CA 1
ATOM 1120 C C . GLU A 1 154 ? -58.781 61.948 -16.573 1.000 53.130 154 GLU A C 1
ATOM 1121 O O . GLU A 1 154 ? -59.823 62.247 -16.016 1.000 52.421 154 GLU A O 1
ATOM 1127 N N . GLU A 1 155 ? -57.598 62.416 -16.163 1.000 67.878 155 GLU A N 1
ATOM 1128 C CA . GLU A 1 155 ? -57.444 63.479 -15.181 1.000 67.360 155 GLU A CA 1
ATOM 1129 C C . GLU A 1 155 ? -58.104 63.045 -13.889 1.000 70.516 155 GLU A C 1
ATOM 1130 O O . GLU A 1 155 ? -58.674 63.880 -13.195 1.000 64.519 155 GLU A O 1
ATOM 1136 N N . GLU A 1 156 ? -58.020 61.742 -13.584 1.000 57.356 156 GLU A N 1
ATOM 1137 C CA . GLU A 1 156 ? -58.561 61.292 -12.317 1.000 54.916 156 GLU A CA 1
ATOM 1138 C C . GLU A 1 156 ? -57.779 60.105 -11.758 1.000 62.167 156 GLU A C 1
ATOM 1139 O O . GLU A 1 156 ? -57.652 59.028 -12.358 1.000 56.932 156 GLU A O 1
ATOM 1145 N N . ALA A 1 157 ? -57.282 60.355 -10.553 1.000 49.080 157 ALA A N 1
ATOM 1146 C CA . ALA A 1 157 ? -56.454 59.445 -9.818 1.000 49.471 157 ALA A CA 1
ATOM 1147 C C . ALA A 1 157 ? -57.384 58.695 -8.898 1.000 53.611 157 ALA A C 1
ATOM 1148 O O . ALA A 1 157 ? -58.420 59.213 -8.494 1.000 48.259 157 ALA A O 1
ATOM 1150 N N . ASN A 1 158 ? -57.050 57.432 -8.687 1.000 50.150 158 ASN A N 1
ATOM 1151 C CA . ASN A 1 158 ? -57.858 56.589 -7.852 1.000 52.102 158 ASN A CA 1
ATOM 1152 C C . ASN A 1 158 ? -59.223 56.381 -8.488 1.000 47.230 158 ASN A C 1
ATOM 1153 O O . ASN A 1 158 ? -60.143 56.062 -7.743 1.000 47.438 158 ASN A O 1
ATOM 1158 N N . ALA A 1 159 ? -59.349 56.454 -9.827 1.000 40.045 159 ALA A N 1
ATOM 1159 C CA . ALA A 1 159 ? -60.633 56.181 -10.472 1.000 44.200 159 ALA A CA 1
ATOM 1160 C C . ALA A 1 159 ? -60.806 54.678 -10.721 1.000 49.734 159 ALA A C 1
ATOM 1161 O O . ALA A 1 159 ? -59.854 54.007 -11.134 1.000 52.310 159 ALA A O 1
ATOM 1163 N N . PHE A 1 160 ? -61.998 54.130 -10.461 1.000 41.953 160 PHE A N 1
ATOM 1164 C CA . PHE A 1 160 ? -62.244 52.707 -10.610 1.000 44.848 160 PHE A CA 1
ATOM 1165 C C . PHE A 1 160 ? -62.261 52.362 -12.096 1.000 43.562 160 PHE A C 1
ATOM 1166 O O . PHE A 1 160 ? -62.847 53.098 -12.901 1.000 41.596 160 PHE A O 1
ATOM 1174 N N . VAL A 1 161 ? -61.542 51.308 -12.479 1.000 41.472 161 VAL A N 1
ATOM 1175 C CA . VAL A 1 161 ? -61.369 50.960 -13.899 1.000 35.341 161 VAL A CA 1
ATOM 1176 C C 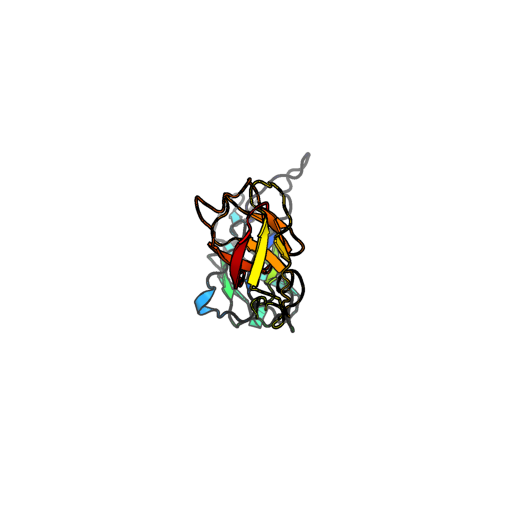. VAL A 1 161 ? -62.224 49.735 -14.188 1.000 35.679 161 VAL A C 1
ATOM 1177 O O . VAL A 1 161 ? -62.851 49.665 -15.221 1.000 43.453 161 VAL A O 1
ATOM 1181 N N . GLY A 1 162 ? -62.210 48.770 -13.264 1.000 40.383 162 GLY A N 1
ATOM 1182 C CA . GLY A 1 162 ? -63.028 47.585 -13.363 1.000 39.802 162 GLY A CA 1
ATOM 1183 C C . GLY A 1 162 ? -62.594 46.553 -12.336 1.000 33.820 162 GLY A C 1
ATOM 1184 O O . GLY A 1 162 ? -61.712 46.798 -11.520 1.000 38.515 162 GLY A O 1
ATOM 1185 N N . GLN A 1 163 ? -63.150 45.348 -12.466 1.000 41.731 163 GLN A N 1
ATOM 1186 C CA . GLN A 1 163 ? -62.932 44.275 -11.514 1.000 39.905 163 GLN A CA 1
ATOM 1187 C C . GLN A 1 163 ? -62.845 42.926 -12.222 1.000 37.021 163 GLN A C 1
ATOM 1188 O O . GLN A 1 163 ? -63.654 42.572 -13.061 1.000 36.142 163 GLN A O 1
ATOM 1194 N N . VAL A 1 164 ? -61.890 42.107 -11.776 1.000 37.918 164 VAL A N 1
ATOM 1195 C CA . VAL A 1 164 ? -61.752 40.761 -12.320 1.000 35.911 164 VAL A CA 1
ATOM 1196 C C . VAL A 1 164 ? -61.968 39.799 -11.173 1.000 36.549 164 VAL A C 1
ATOM 1197 O O . VAL A 1 164 ? -61.904 40.178 -10.002 1.000 38.919 164 VAL A O 1
ATOM 1201 N N . ARG A 1 165 ? -62.127 38.548 -11.532 1.000 37.444 165 ARG A N 1
ATOM 1202 C CA . ARG A 1 165 ? -62.276 37.466 -10.579 1.000 37.356 165 ARG A CA 1
ATOM 1203 C C . ARG A 1 165 ? -61.700 36.204 -11.202 1.000 37.403 165 ARG A C 1
ATOM 1204 O O . ARG A 1 165 ? -61.902 35.935 -12.386 1.000 38.128 165 ARG A O 1
ATOM 1212 N N . ALA A 1 166 ? -60.949 35.437 -10.394 1.000 35.062 166 ALA A N 1
ATOM 1213 C CA . ALA A 1 166 ? -60.490 34.121 -10.767 1.000 40.243 166 ALA A CA 1
ATOM 1214 C C . ALA A 1 166 ? -60.772 33.181 -9.608 1.000 39.228 166 ALA A C 1
ATOM 1215 O O . ALA A 1 166 ? -60.802 33.620 -8.469 1.000 38.796 166 ALA A O 1
ATOM 1217 N N . THR A 1 167 ? -60.933 31.903 -9.948 1.000 37.440 167 THR A N 1
ATOM 1218 C CA . THR A 1 167 ? -61.093 30.885 -8.926 1.000 43.716 167 THR A CA 1
ATOM 1219 C C . THR A 1 167 ? -60.095 29.778 -9.183 1.000 39.619 167 THR A C 1
ATOM 1220 O O . THR A 1 167 ? -59.563 29.636 -10.282 1.000 39.239 167 THR A O 1
ATOM 1224 N N . ASP A 1 168 ? -59.874 28.975 -8.142 1.000 40.731 168 ASP A N 1
ATOM 1225 C CA . ASP A 1 168 ? -58.885 27.909 -8.174 1.000 44.208 168 ASP A CA 1
ATOM 1226 C C . ASP A 1 168 ? -59.504 26.706 -7.469 1.000 42.088 168 ASP A C 1
ATOM 1227 O O . ASP A 1 168 ? -60.004 26.873 -6.375 1.000 45.586 168 ASP A O 1
ATOM 1232 N N . PRO A 1 169 ? -59.538 25.535 -8.130 1.000 44.482 169 PRO A N 1
ATOM 1233 C CA . PRO A 1 169 ? -60.188 24.346 -7.588 1.000 55.827 169 PRO A CA 1
ATOM 1234 C C . PRO A 1 169 ? -59.458 23.736 -6.390 1.000 62.229 169 PRO A C 1
ATOM 1235 O O . PRO A 1 169 ? -60.096 23.140 -5.534 1.000 66.826 169 PRO A O 1
ATOM 1239 N N . ASP A 1 170 ? -58.142 23.933 -6.267 1.000 58.131 170 ASP A N 1
ATOM 1240 C CA . ASP A 1 170 ? -57.378 23.226 -5.251 1.000 54.139 170 ASP A CA 1
ATOM 1241 C C . ASP A 1 170 ? -57.850 23.590 -3.847 1.000 53.567 170 ASP A C 1
ATOM 1242 O O . ASP A 1 170 ? -58.462 24.625 -3.595 1.000 50.287 170 ASP A O 1
ATOM 1247 N N . ALA A 1 171 ? -57.536 22.700 -2.899 1.000 51.639 171 ALA A N 1
ATOM 1248 C CA . ALA A 1 171 ? -57.874 22.902 -1.502 1.000 49.471 171 ALA A CA 1
ATOM 1249 C C . ALA A 1 171 ? -56.827 23.731 -0.751 1.000 49.570 171 ALA A C 1
ATOM 1250 O O . ALA A 1 171 ? -55.652 23.707 -1.082 1.000 54.174 171 ALA A O 1
ATOM 1252 N N . GLY A 1 172 ? -57.303 24.442 0.289 1.000 45.904 172 GLY A N 1
ATOM 1253 C CA . GLY A 1 172 ? -56.509 25.247 1.191 1.000 52.781 172 GLY A CA 1
ATOM 1254 C C . GLY A 1 172 ? -55.857 26.429 0.460 1.000 57.544 172 GLY A C 1
ATOM 1255 O O . GLY A 1 172 ? -56.418 26.972 -0.500 1.000 46.128 172 GLY A O 1
ATOM 1256 N N . ILE A 1 173 ? -54.632 26.750 0.903 1.000 47.115 173 ILE A N 1
ATOM 1257 C CA . ILE A 1 173 ? -53.818 27.821 0.340 1.000 49.689 173 ILE A CA 1
ATOM 1258 C C . ILE A 1 173 ? -53.618 27.631 -1.167 1.000 44.409 173 ILE A C 1
ATOM 1259 O O . ILE A 1 173 ? -53.481 28.645 -1.868 1.000 39.970 173 ILE A O 1
ATOM 1264 N N . ASN A 1 174 ? -53.605 26.367 -1.639 1.000 36.424 174 ASN A N 1
ATOM 1265 C CA . ASN A 1 174 ? -53.416 26.028 -3.037 1.000 43.694 174 ASN A CA 1
ATOM 1266 C C . ASN A 1 174 ? -54.583 26.514 -3.924 1.000 36.368 174 ASN A C 1
ATOM 1267 O O . ASN A 1 174 ? -54.467 26.500 -5.174 1.000 38.268 174 ASN A O 1
ATOM 1272 N N . GLY A 1 175 ? -55.704 26.892 -3.285 1.000 38.832 175 GLY A N 1
ATOM 1273 C CA . GLY A 1 175 ? -56.883 27.363 -4.005 1.000 40.120 175 GLY A CA 1
ATOM 1274 C C . GLY A 1 175 ? -57.213 28.814 -3.697 1.000 40.498 175 GLY A C 1
ATOM 1275 O O . GLY A 1 175 ? -58.206 29.317 -4.200 1.000 47.516 175 GLY A O 1
ATOM 1276 N N . GLN A 1 176 ? -56.396 29.483 -2.859 1.000 38.749 176 GLN A N 1
ATOM 1277 C CA . GLN A 1 176 ? -56.620 30.876 -2.496 1.000 41.763 176 GLN A CA 1
ATOM 1278 C C . GLN A 1 176 ? -55.989 31.817 -3.533 1.000 41.158 176 GLN A C 1
ATOM 1279 O O . GLN A 1 176 ? -54.803 31.706 -3.818 1.000 42.236 176 GLN A O 1
ATOM 1285 N N . VAL A 1 177 ? -56.779 32.750 -4.084 1.000 38.942 177 VAL A N 1
ATOM 1286 C CA . VAL A 1 177 ? -56.349 33.541 -5.238 1.000 40.574 177 VAL A CA 1
ATOM 1287 C C . VAL A 1 177 ? -55.892 34.926 -4.822 1.000 43.046 177 VAL A C 1
ATOM 1288 O O . VAL A 1 177 ? -56.575 35.574 -4.036 1.000 35.135 177 VAL A O 1
ATOM 1292 N N . HIS A 1 178 ? -54.742 35.343 -5.361 1.000 33.699 178 HIS A N 1
ATOM 1293 C CA . HIS A 1 178 ? -54.176 36.657 -5.147 1.000 32.739 178 HIS A CA 1
ATOM 1294 C C . HIS A 1 178 ? -54.032 37.342 -6.505 1.000 38.788 178 HIS A C 1
ATOM 1295 O O . HIS A 1 178 ? -53.721 36.699 -7.498 1.000 35.678 178 HIS A O 1
ATOM 1302 N N . TYR A 1 179 ? -54.197 38.663 -6.526 1.000 33.120 179 TYR A N 1
ATOM 1303 C CA . TYR A 1 179 ? -54.223 39.445 -7.735 1.000 35.435 179 TYR A CA 1
ATOM 1304 C C . TYR A 1 179 ? -53.022 40.382 -7.723 1.000 35.752 179 TYR A C 1
ATOM 1305 O O . TYR A 1 179 ? -52.710 40.940 -6.688 1.000 31.961 179 TYR A O 1
ATOM 1314 N N . SER A 1 180 ? -52.406 40.547 -8.886 1.000 34.396 180 SER A N 1
ATOM 1315 C CA . SER A 1 180 ? -51.317 41.493 -9.085 1.000 35.665 180 SER A CA 1
ATOM 1316 C C . SER A 1 180 ? -51.377 41.955 -10.548 1.000 31.275 180 SER A C 1
ATOM 1317 O O . SER A 1 180 ? -52.085 41.359 -11.367 1.000 34.617 180 SER A O 1
ATOM 1320 N N . LEU A 1 181 ? -50.674 43.047 -10.873 1.000 31.387 181 LEU A N 1
ATOM 1321 C CA . LEU A 1 181 ? -50.535 43.469 -12.259 1.000 33.369 181 LEU A CA 1
ATOM 1322 C C . LEU A 1 181 ? -49.175 43.073 -12.823 1.000 34.085 181 LEU A C 1
ATOM 1323 O O . LEU A 1 181 ? -48.144 43.241 -12.181 1.000 36.607 181 LEU A O 1
ATOM 1328 N N . GLY A 1 182 ? -49.207 42.655 -14.084 1.000 31.925 182 GLY A N 1
ATOM 1329 C CA . GLY A 1 182 ? -48.025 42.227 -14.798 1.000 30.300 182 GLY A CA 1
ATOM 1330 C C . GLY A 1 182 ? -47.284 43.366 -15.485 1.000 34.683 182 GLY A C 1
ATOM 1331 O O . GLY A 1 182 ? -46.207 43.133 -16.051 1.000 35.282 182 GLY A O 1
ATOM 1332 N N . ASN A 1 183 ? -47.955 44.512 -15.608 1.000 33.857 183 ASN A N 1
ATOM 1333 C CA . ASN A 1 183 ? -47.350 45.697 -16.191 1.000 36.641 183 ASN A CA 1
ATOM 1334 C C . ASN A 1 183 ? -48.075 46.945 -15.720 1.000 38.786 183 ASN A C 1
ATOM 1335 O O . ASN A 1 183 ? -49.101 46.847 -15.073 1.000 36.917 183 ASN A O 1
ATOM 1340 N N . PHE A 1 184 ? -47.529 48.119 -16.055 1.000 37.970 184 PHE A N 1
ATOM 1341 C CA . PHE A 1 184 ? -48.123 49.425 -15.784 1.000 35.197 184 PHE A CA 1
ATOM 1342 C C . PHE A 1 184 ? -48.449 49.613 -14.319 1.000 41.376 184 PHE A C 1
ATOM 1343 O O . PHE A 1 184 ? -49.446 50.287 -13.944 1.000 38.520 184 PHE A O 1
ATOM 1351 N N . ASN A 1 185 ? -47.562 49.063 -13.492 1.000 41.354 185 ASN A N 1
ATOM 1352 C CA . ASN A 1 185 ? -47.673 49.107 -12.052 1.000 39.340 185 ASN A CA 1
ATOM 1353 C C . ASN A 1 185 ? -47.493 50.526 -11.472 1.000 42.785 185 ASN A C 1
ATOM 1354 O O . ASN A 1 185 ? -47.956 50.810 -10.375 1.000 37.570 185 ASN A O 1
ATOM 1359 N N . ASN A 1 186 ? -47.005 51.461 -12.274 1.000 44.200 186 ASN A N 1
ATOM 1360 C CA . ASN A 1 186 ? -46.950 52.866 -11.890 1.000 48.123 186 ASN A CA 1
ATOM 1361 C C . ASN A 1 186 ? -48.262 53.603 -12.224 1.000 54.297 186 ASN A C 1
ATOM 1362 O O . ASN A 1 186 ? -48.460 54.729 -11.766 1.000 50.982 186 ASN A O 1
ATOM 1367 N N . LEU A 1 187 ? -49.137 53.045 -13.088 1.000 39.597 187 LEU A N 1
ATOM 1368 C CA . LEU A 1 187 ? -50.340 53.786 -13.506 1.000 43.326 187 LEU A CA 1
ATOM 1369 C C . LEU A 1 187 ? -51.653 53.241 -12.947 1.000 44.885 187 LEU A C 1
ATOM 1370 O O . LEU A 1 187 ? -52.685 53.938 -12.899 1.000 40.821 187 LEU A O 1
ATOM 1375 N N . PHE A 1 188 ? -51.640 51.979 -12.550 1.000 40.604 188 PHE A N 1
ATOM 1376 C CA . PHE A 1 188 ? -52.813 51.314 -12.009 1.000 40.088 188 PHE A CA 1
ATOM 1377 C C . PHE A 1 188 ? -52.425 50.504 -10.785 1.000 39.099 188 PHE A C 1
ATOM 1378 O 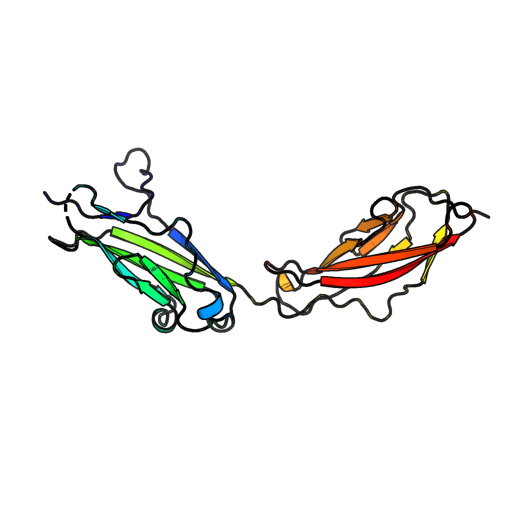O . PHE A 1 188 ? -51.262 50.197 -10.558 1.000 42.969 188 PHE A O 1
ATOM 1386 N N . ARG A 1 189 ? -53.439 50.116 -10.031 1.000 38.728 189 ARG A N 1
ATOM 1387 C CA . ARG A 1 189 ? -53.265 49.206 -8.928 1.000 38.678 189 ARG A CA 1
ATOM 1388 C C . ARG A 1 189 ? -54.450 48.249 -8.886 1.000 39.719 189 ARG A C 1
ATOM 1389 O O . ARG A 1 189 ? -55.531 48.606 -9.362 1.000 38.173 189 ARG A O 1
ATOM 1397 N N . ILE A 1 190 ? -54.242 47.095 -8.227 1.000 38.098 190 ILE A N 1
ATOM 1398 C CA . ILE A 1 190 ? -55.302 46.118 -8.058 1.000 37.868 190 ILE A CA 1
ATOM 1399 C C . ILE A 1 190 ? -55.396 45.693 -6.602 1.000 46.556 190 ILE A C 1
ATOM 1400 O O . ILE A 1 190 ? -54.364 45.464 -5.996 1.000 42.018 190 ILE A O 1
ATOM 1405 N N . THR A 1 191 ? -56.634 45.496 -6.089 1.000 44.676 191 THR A N 1
ATOM 1406 C CA . THR A 1 191 ? -56.859 45.107 -4.694 1.000 41.538 191 THR A CA 1
ATOM 1407 C C . THR A 1 191 ? -57.066 43.601 -4.559 1.000 43.667 191 THR A C 1
ATOM 1408 O O . THR A 1 191 ? -57.196 42.855 -5.532 1.000 41.489 191 THR A O 1
ATOM 1412 N N . SER A 1 192 ? -57.109 43.162 -3.310 1.000 41.385 192 SER A N 1
ATOM 1413 C CA . SER A 1 192 ? -57.204 41.752 -2.978 1.000 45.202 192 SER A CA 1
ATOM 1414 C C . SER A 1 192 ? -58.522 41.182 -3.478 1.000 43.956 192 SER A C 1
ATOM 1415 O O . SER A 1 192 ? -58.648 39.984 -3.647 1.000 47.177 192 SER A O 1
ATOM 1418 N N . ASN A 1 193 ? -59.519 42.026 -3.766 1.000 39.206 193 ASN A N 1
ATOM 1419 C CA . ASN A 1 193 ? -60.745 41.492 -4.330 1.000 41.004 193 ASN A CA 1
ATOM 1420 C C . ASN A 1 193 ? -60.806 41.665 -5.859 1.000 42.651 193 ASN A C 1
ATOM 1421 O O . ASN A 1 193 ? -61.861 41.491 -6.473 1.000 39.600 193 ASN A O 1
ATOM 1426 N N . GLY A 1 194 ? -59.717 42.119 -6.504 1.000 38.735 194 GLY A N 1
ATOM 1427 C CA . GLY A 1 194 ? -59.645 42.115 -7.963 1.000 40.449 194 GLY A CA 1
ATOM 1428 C C . GLY A 1 194 ? -60.076 43.436 -8.603 1.000 41.290 194 GLY A C 1
ATOM 1429 O O . GLY A 1 194 ? -60.210 43.519 -9.848 1.000 36.047 194 GLY A O 1
ATOM 1430 N N . SER A 1 195 ? -60.251 44.478 -7.760 1.000 41.673 195 SER A N 1
ATOM 1431 C CA . SER A 1 195 ? -60.649 45.787 -8.234 1.000 38.719 195 SER A CA 1
ATOM 1432 C C . SER A 1 195 ? -59.426 46.599 -8.669 1.000 35.405 195 SER A C 1
ATOM 1433 O O . SER A 1 195 ? -58.460 46.725 -7.954 1.000 36.658 195 SER A O 1
ATOM 1436 N N . ILE A 1 196 ? -59.527 47.204 -9.844 1.000 39.195 196 ILE A N 1
ATOM 1437 C CA . ILE A 1 196 ? -58.473 47.956 -10.478 1.000 38.871 196 ILE A CA 1
ATOM 1438 C C . ILE A 1 196 ? -58.872 49.428 -10.483 1.000 42.386 196 ILE A C 1
ATOM 1439 O O . ILE A 1 196 ? -59.952 49.787 -10.966 1.000 36.435 196 ILE A O 1
ATOM 1444 N N . TYR A 1 197 ? -57.938 50.254 -10.038 1.000 39.630 197 TYR A N 1
ATOM 1445 C CA . TYR A 1 197 ? -58.077 51.693 -10.020 1.000 41.775 197 TYR A CA 1
ATOM 1446 C C . TYR A 1 197 ? -56.857 52.329 -10.677 1.000 42.493 197 TYR A C 1
ATOM 1447 O O . TYR A 1 197 ? -55.774 51.761 -10.723 1.000 44.403 197 TYR A O 1
ATOM 1456 N N . THR A 1 198 ? -57.011 53.564 -11.128 1.000 46.464 198 THR A N 1
ATOM 1457 C CA . THR A 1 198 ? -55.860 54.317 -11.575 1.000 44.430 198 THR A CA 1
ATOM 1458 C C . THR A 1 198 ? -55.040 54.676 -10.347 1.000 43.673 198 THR A C 1
ATOM 1459 O O . THR A 1 198 ? -55.570 54.926 -9.265 1.000 46.504 198 THR A O 1
ATOM 1463 N N . ALA A 1 199 ? -53.729 54.717 -10.517 1.000 46.164 199 ALA A N 1
ATOM 1464 C CA . ALA A 1 199 ? -52.868 55.145 -9.414 1.000 46.109 199 ALA A CA 1
ATOM 1465 C C . ALA A 1 199 ? -52.472 56.607 -9.607 1.000 47.170 199 ALA A C 1
ATOM 1466 O O . ALA A 1 199 ? -51.846 57.166 -8.724 1.000 55.875 199 ALA A O 1
ATOM 1468 N N . VAL A 1 200 ? -52.763 57.181 -10.777 1.000 52.823 200 VAL A N 1
ATOM 1469 C CA . VAL A 1 200 ? -52.431 58.557 -11.114 1.000 55.182 200 VAL A CA 1
ATOM 1470 C C . VAL A 1 200 ? -53.492 59.048 -12.086 1.000 61.211 200 VAL A C 1
ATOM 1471 O O . VAL A 1 200 ? -54.305 58.255 -12.572 1.000 44.424 200 VAL A O 1
ATOM 1475 N N . LYS A 1 201 ? -53.437 60.344 -12.394 1.000 52.193 201 LYS A N 1
ATOM 1476 C CA . LYS A 1 201 ? -54.320 60.961 -13.370 1.000 55.161 201 LYS A CA 1
ATOM 1477 C C . LYS A 1 201 ? -53.785 60.608 -14.745 1.000 56.689 201 LYS A C 1
ATOM 1478 O O . LYS A 1 201 ? -52.626 60.871 -15.044 1.000 57.190 201 LYS A O 1
ATOM 1484 N N . LEU A 1 202 ? -54.605 59.923 -15.540 1.000 45.971 202 LEU A N 1
ATOM 1485 C CA . LEU A 1 202 ? -54.224 59.590 -16.899 1.000 42.748 202 LEU A CA 1
ATOM 1486 C C . LEU A 1 202 ? -54.523 60.797 -17.796 1.000 46.916 202 LEU A C 1
ATOM 1487 O O . LEU A 1 202 ? -55.257 61.712 -17.390 1.000 54.488 202 LEU A O 1
ATOM 1492 N N . ASN A 1 203 ? -53.977 60.768 -19.011 1.000 55.219 203 ASN A N 1
ATOM 1493 C CA . ASN A 1 203 ? -54.140 61.855 -19.963 1.000 57.170 203 ASN A CA 1
ATOM 1494 C C . ASN A 1 203 ? -54.337 61.268 -21.351 1.000 50.278 203 ASN A C 1
ATOM 1495 O O . ASN A 1 203 ? -53.409 60.709 -21.935 1.000 55.081 203 ASN A O 1
ATOM 1500 N N . ARG A 1 204 ? -55.550 61.441 -21.885 1.000 49.907 204 ARG A N 1
ATOM 1501 C CA . ARG A 1 204 ? -55.932 60.852 -23.155 1.000 56.639 204 ARG A CA 1
ATOM 1502 C C . ARG A 1 204 ? -54.994 61.294 -24.273 1.000 66.359 204 ARG A C 1
ATOM 1503 O O . ARG A 1 204 ? -54.599 60.445 -25.092 1.000 58.716 204 ARG A O 1
ATOM 1511 N N . GLU A 1 205 ? -54.717 62.619 -24.323 1.000 68.343 205 GLU A N 1
ATOM 1512 C CA . GLU A 1 205 ? -53.934 63.236 -25.389 1.000 67.807 205 GLU A CA 1
ATOM 1513 C C . GLU A 1 205 ? -52.567 62.561 -25.407 1.000 57.261 205 GLU A C 1
ATOM 1514 O O . GLU A 1 205 ? -52.099 62.216 -26.468 1.000 58.238 205 GLU A O 1
ATOM 1520 N N . ALA A 1 206 ? -51.972 62.333 -24.226 1.000 57.638 206 ALA A N 1
ATOM 1521 C CA . ALA A 1 206 ? -50.696 61.646 -24.095 1.000 60.136 206 ALA A CA 1
ATOM 1522 C C . ALA A 1 206 ? -50.782 60.169 -24.528 1.000 69.419 206 ALA A C 1
ATOM 1523 O O . ALA A 1 206 ? -49.943 59.710 -25.299 1.000 56.335 206 ALA A O 1
ATOM 1525 N N . ARG A 1 207 ? -51.763 59.399 -24.010 1.000 61.867 207 ARG A N 1
ATOM 1526 C CA . ARG A 1 207 ? -51.931 57.984 -24.352 1.000 50.426 207 ARG A CA 1
ATOM 1527 C C . ARG A 1 207 ? -53.370 57.588 -24.044 1.000 44.269 207 ARG A C 1
ATOM 1528 O O . ARG A 1 207 ? -53.828 57.844 -22.936 1.000 50.376 207 ARG A O 1
ATOM 1536 N N . ASP A 1 208 ? -54.066 56.992 -25.012 1.000 52.869 208 ASP A N 1
ATOM 1537 C CA . ASP A 1 208 ? -55.489 56.717 -24.837 1.000 53.044 208 ASP A CA 1
ATOM 1538 C C . ASP A 1 208 ? -55.814 55.225 -24.695 1.000 50.506 208 ASP A C 1
ATOM 1539 O O . ASP A 1 208 ? -56.992 54.874 -24.576 1.000 54.437 208 ASP A O 1
ATOM 1544 N N . HIS A 1 209 ? -54.801 54.351 -24.658 1.000 45.662 209 HIS A N 1
ATOM 1545 C CA . HIS A 1 209 ? -55.068 52.927 -24.687 1.000 46.811 209 HIS A CA 1
ATOM 1546 C C . HIS A 1 209 ? -53.931 52.196 -23.995 1.000 46.040 209 HIS A C 1
ATOM 1547 O O . HIS A 1 209 ? -52.790 52.539 -24.188 1.000 44.006 209 HIS A O 1
ATOM 1554 N N . TYR A 1 210 ? -54.282 51.207 -23.171 1.000 40.209 210 TYR A N 1
ATOM 1555 C CA . TYR A 1 210 ? -53.357 50.355 -22.449 1.000 39.831 210 TYR A CA 1
ATOM 1556 C C . TYR A 1 210 ? -53.829 48.918 -22.571 1.000 41.767 210 TYR A C 1
ATOM 1557 O O . TYR A 1 210 ? -55.027 48.639 -22.421 1.000 39.185 210 TYR A O 1
ATOM 1566 N N . GLU A 1 211 ? -52.881 48.021 -22.849 1.000 40.260 211 GLU A N 1
ATOM 1567 C CA . GLU A 1 211 ? -53.153 46.617 -22.677 1.000 35.982 211 GLU A CA 1
ATOM 1568 C C . GLU A 1 211 ? -52.597 46.175 -21.339 1.000 38.737 211 GLU A C 1
ATOM 1569 O O . GLU A 1 211 ? -51.406 45.961 -21.178 1.000 34.882 211 GLU A O 1
ATOM 1575 N N . LEU A 1 212 ? -53.478 46.017 -20.351 1.000 34.645 212 LEU A N 1
ATOM 1576 C CA . LEU A 1 212 ? -53.045 45.753 -19.005 1.000 32.526 212 LEU A CA 1
ATOM 1577 C C . LEU A 1 212 ? -53.092 44.260 -18.719 1.000 34.714 212 LEU A C 1
ATOM 1578 O O . LEU A 1 212 ? -54.100 43.607 -18.953 1.000 39.010 212 LEU A O 1
ATOM 1583 N N . VAL A 1 213 ? -52.020 43.724 -18.107 1.000 32.879 213 VAL A N 1
ATOM 1584 C CA . VAL A 1 213 ? -51.975 42.307 -17.732 1.000 30.697 213 VAL A CA 1
ATOM 1585 C C . VAL A 1 213 ? -52.246 42.153 -16.267 1.000 33.781 213 VAL A C 1
ATOM 1586 O O . VAL A 1 213 ? -51.599 42.775 -15.429 1.000 37.234 213 VAL A O 1
ATOM 1590 N N . VAL A 1 214 ? -53.281 41.371 -15.977 1.000 38.218 214 VAL A N 1
ATOM 1591 C CA . VAL A 1 214 ? -53.563 40.939 -14.628 1.000 32.867 214 VAL A CA 1
ATOM 1592 C C . VAL A 1 214 ? -53.078 39.519 -14.428 1.000 31.720 214 VAL A C 1
ATOM 1593 O O . VAL A 1 214 ? -53.239 38.673 -15.296 1.000 33.515 214 VAL A O 1
ATOM 1597 N N . VAL A 1 215 ? -52.456 39.292 -13.280 1.000 29.786 215 VAL A N 1
ATOM 1598 C CA . VAL A 1 215 ? -51.932 38.012 -12.873 1.000 30.710 215 VAL A CA 1
ATOM 1599 C C . VAL A 1 215 ? -52.785 37.529 -11.685 1.000 29.772 215 VAL A C 1
ATOM 1600 O O . VAL A 1 215 ? -52.953 38.276 -10.689 1.000 30.613 215 VAL A O 1
ATOM 1604 N N . ALA A 1 216 ? -53.226 36.268 -11.772 1.000 28.717 216 ALA A N 1
ATOM 1605 C CA . ALA A 1 216 ? -53.855 35.559 -10.664 1.000 30.223 216 ALA A CA 1
ATOM 1606 C C . ALA A 1 216 ? -52.887 34.490 -10.194 1.000 32.801 216 ALA A C 1
ATOM 1607 O O . ALA A 1 216 ? -52.406 33.712 -11.006 1.000 33.007 216 ALA A O 1
ATOM 1609 N N . THR A 1 217 ? -52.538 34.509 -8.905 1.000 32.641 217 THR A N 1
ATOM 1610 C CA . THR A 1 217 ? -51.586 33.548 -8.342 1.000 30.740 217 THR A CA 1
ATOM 1611 C C . THR A 1 217 ? -52.264 32.825 -7.167 1.000 31.188 217 THR A C 1
ATOM 1612 O O . THR A 1 217 ? -52.934 33.469 -6.347 1.000 32.085 217 THR A O 1
ATOM 1616 N N . ASP A 1 218 ? -51.994 31.526 -6.981 1.000 31.454 218 ASP A N 1
ATOM 1617 C CA . ASP A 1 218 ? -52.566 30.839 -5.829 1.000 33.143 218 ASP A CA 1
ATOM 1618 C C . ASP A 1 218 ? -51.598 30.981 -4.642 1.000 38.671 218 ASP A C 1
ATOM 1619 O O . ASP A 1 218 ? -50.489 31.502 -4.776 1.000 31.749 218 ASP A O 1
ATOM 1624 N N . GLY A 1 219 ? -52.004 30.517 -3.464 1.000 38.113 219 GLY A N 1
ATOM 1625 C CA . GLY A 1 219 ? -51.212 30.705 -2.251 1.000 40.267 219 GLY A CA 1
ATOM 1626 C C . GLY A 1 219 ? -50.302 29.524 -1.945 1.000 36.418 219 GLY A C 1
ATOM 1627 O O . GLY A 1 219 ? -49.804 29.430 -0.842 1.000 39.464 219 GLY A O 1
ATOM 1628 N N . ALA A 1 220 ? -49.950 28.699 -2.952 1.000 38.412 220 ALA A N 1
ATOM 1629 C CA . ALA A 1 220 ? -49.215 27.474 -2.715 1.000 37.227 220 ALA A CA 1
ATOM 1630 C C . ALA A 1 220 ? -47.753 27.763 -2.465 1.000 39.047 220 ALA A C 1
ATOM 1631 O O . ALA A 1 220 ? -47.233 28.794 -2.857 1.000 33.111 220 ALA A O 1
ATOM 1633 N N . VAL A 1 221 ? -47.122 26.809 -1.775 1.000 40.234 221 VAL A N 1
ATOM 1634 C CA . VAL A 1 221 ? -45.676 26.795 -1.648 1.000 41.313 221 VAL A CA 1
ATOM 1635 C C . VAL A 1 221 ? -45.054 26.871 -3.033 1.000 44.776 221 VAL A C 1
ATOM 1636 O O . VAL A 1 221 ? -44.054 27.529 -3.210 1.000 41.690 221 VAL A O 1
ATOM 1640 N N . HIS A 1 222 ? -45.623 26.147 -4.019 1.000 38.247 222 HIS A N 1
ATOM 1641 C CA . HIS A 1 222 ? -45.137 26.218 -5.390 1.000 40.606 222 HIS A CA 1
ATOM 1642 C C . HIS A 1 222 ? -46.259 26.775 -6.241 1.000 39.801 222 HIS A C 1
ATOM 1643 O O . HIS A 1 222 ? -47.138 26.015 -6.652 1.000 39.718 222 HIS A O 1
ATOM 1650 N N . PRO A 1 223 ? -46.322 28.103 -6.379 1.000 39.261 223 PRO A N 1
ATOM 1651 C CA . PRO A 1 223 ? -47.517 28.751 -6.898 1.000 35.053 223 PRO A CA 1
ATOM 1652 C C . PRO A 1 223 ? -47.753 28.466 -8.364 1.000 35.299 223 PRO A C 1
ATOM 1653 O O . PRO A 1 223 ? -46.803 28.232 -9.121 1.000 36.696 223 PRO A O 1
ATOM 1657 N N . ARG A 1 224 ? -49.022 28.509 -8.772 1.000 34.295 224 ARG A N 1
ATOM 1658 C CA . ARG A 1 224 ? -49.343 28.553 -10.201 1.000 35.449 224 ARG A CA 1
ATOM 1659 C C . ARG A 1 224 ? -50.020 29.897 -10.510 1.000 34.781 224 ARG A C 1
ATOM 1660 O O . ARG A 1 224 ? -50.615 30.546 -9.628 1.000 34.897 224 ARG A O 1
ATOM 1668 N N . HIS A 1 225 ? -49.961 30.300 -11.771 1.000 34.635 225 HIS A N 1
ATOM 1669 C CA . HIS A 1 225 ? -50.383 31.643 -12.147 1.000 33.647 225 HIS A CA 1
ATOM 1670 C C . HIS A 1 225 ? -51.184 31.566 -13.434 1.000 35.004 225 HIS A C 1
ATOM 1671 O O . HIS A 1 225 ? -50.909 30.744 -14.289 1.000 36.477 225 HIS A O 1
ATOM 1678 N N . SER A 1 226 ? -52.125 32.476 -13.624 1.000 33.620 226 SER A N 1
ATOM 1679 C CA . SER A 1 226 ? -52.675 32.698 -14.938 1.000 35.116 226 SER A CA 1
ATOM 1680 C C . SER A 1 226 ? -52.705 34.202 -15.164 1.000 37.647 226 SER A C 1
ATOM 1681 O O . SER A 1 226 ? -52.547 34.989 -14.206 1.000 33.871 226 SER A O 1
ATOM 1684 N N . THR A 1 227 ? -52.883 34.595 -16.431 1.000 34.347 227 THR A N 1
ATOM 1685 C CA . THR A 1 227 ? -52.887 36.007 -16.807 1.000 36.149 227 THR A CA 1
ATOM 1686 C C . THR A 1 227 ? -54.105 36.287 -17.669 1.000 39.263 227 THR A C 1
ATOM 1687 O O . THR A 1 227 ? -54.653 35.392 -18.295 1.000 39.569 227 THR A O 1
ATOM 1691 N N . LEU A 1 228 ? -54.576 37.533 -17.612 1.000 36.190 228 LEU A N 1
ATOM 1692 C CA . LEU A 1 228 ? -55.714 37.996 -18.390 1.000 34.032 228 LEU A CA 1
ATOM 1693 C C . LEU A 1 228 ? -55.289 39.340 -18.940 1.000 33.961 228 LEU A C 1
ATOM 1694 O O . LEU A 1 228 ? -54.723 40.141 -18.188 1.000 36.863 228 LEU A O 1
ATOM 1699 N N . THR A 1 229 ? -55.538 39.573 -20.226 1.000 34.298 229 THR A N 1
ATOM 1700 C CA . THR A 1 229 ? -55.385 40.883 -20.827 1.000 32.731 229 THR A CA 1
ATOM 1701 C C . THR A 1 229 ? -56.674 41.711 -20.799 1.000 33.984 229 THR A C 1
ATOM 1702 O O . THR A 1 229 ? -57.754 41.250 -21.164 1.000 35.413 229 THR A O 1
ATOM 1706 N N . LEU A 1 230 ? -56.549 42.922 -20.292 1.000 36.341 230 LEU A N 1
ATOM 1707 C CA . LEU A 1 230 ? -57.626 43.908 -20.294 1.000 38.528 230 LEU A CA 1
ATOM 1708 C C . LEU A 1 230 ? -57.223 45.037 -21.241 1.000 39.452 230 LEU A C 1
ATOM 1709 O O . LEU A 1 230 ? -56.036 45.377 -21.315 1.000 39.149 230 LEU A O 1
ATOM 1714 N N . TYR A 1 231 ? -58.194 45.577 -21.977 1.000 34.357 231 TYR A N 1
ATOM 1715 C CA . TYR A 1 231 ? -57.976 46.716 -22.876 1.000 33.557 231 TYR A CA 1
ATOM 1716 C C . TYR A 1 231 ? -58.637 47.935 -22.257 1.000 33.059 231 TYR A C 1
ATOM 1717 O O . TYR A 1 231 ? -59.864 47.947 -22.051 1.000 34.978 231 TYR A O 1
ATOM 1726 N N . ILE A 1 232 ? -57.809 48.900 -21.879 1.000 35.790 232 ILE A N 1
ATOM 1727 C CA . ILE A 1 232 ? -58.218 50.088 -21.152 1.000 35.469 232 ILE A CA 1
ATOM 1728 C C . ILE A 1 232 ? -58.234 51.236 -22.147 1.000 40.029 232 ILE A C 1
ATOM 1729 O O . ILE A 1 232 ? -57.232 51.449 -22.858 1.000 41.578 232 ILE A O 1
ATOM 1734 N N . LYS A 1 233 ? -59.404 51.905 -22.268 1.000 34.645 233 LYS A N 1
ATOM 1735 C CA . LYS A 1 233 ? -59.517 53.095 -23.084 1.000 36.640 233 LYS A CA 1
ATOM 1736 C C . LYS A 1 233 ? -59.694 54.300 -22.175 1.000 38.966 233 LYS A C 1
ATOM 1737 O O . LYS A 1 233 ? -60.502 54.286 -21.252 1.000 40.197 233 LYS A O 1
ATOM 1743 N N . VAL A 1 234 ? -58.895 55.337 -22.418 1.000 42.282 234 VAL A N 1
ATOM 1744 C CA . VAL A 1 234 ? -58.943 56.560 -21.624 1.000 43.367 234 VAL A CA 1
ATOM 1745 C C . VAL A 1 234 ? -59.890 57.525 -22.341 1.000 48.905 234 VAL A C 1
ATOM 1746 O O . VAL A 1 234 ? -59.695 57.786 -23.531 1.000 45.775 234 VAL A O 1
ATOM 1750 N N . LEU A 1 235 ? -60.902 58.012 -21.616 1.000 48.129 235 LEU A N 1
ATOM 1751 C CA . LEU A 1 235 ? -61.962 58.847 -22.180 1.000 52.881 235 LEU A CA 1
ATOM 1752 C C . LEU A 1 235 ? -61.701 60.334 -21.880 1.000 51.833 235 LEU A C 1
ATOM 1753 O O . LEU A 1 235 ? -61.239 60.663 -20.781 1.000 50.485 235 LEU A O 1
ATOM 1758 N N . ASP A 1 236 ? -62.044 61.221 -22.841 1.000 55.750 236 ASP A N 1
ATOM 1759 C CA . ASP A 1 236 ? -62.031 62.671 -22.633 1.000 62.692 236 ASP A CA 1
ATOM 1760 C C . ASP A 1 236 ? -62.960 63.036 -21.462 1.000 62.413 236 ASP A C 1
ATOM 1761 O O . ASP A 1 236 ? -64.074 62.509 -21.342 1.000 64.083 236 ASP A O 1
ATOM 1766 N N . ILE A 1 237 ? -62.510 63.982 -20.615 1.000 63.445 237 ILE A N 1
ATOM 1767 C CA . ILE A 1 237 ? -63.314 64.543 -19.525 1.000 72.156 237 ILE A CA 1
ATOM 1768 C C . ILE A 1 237 ? -64.650 65.105 -20.036 1.000 81.998 237 ILE A C 1
ATOM 1769 O O . ILE A 1 237 ? -65.564 65.244 -19.226 1.000 97.464 237 ILE A O 1
ATOM 1774 N N . ASP A 1 238 ? -64.757 65.397 -21.352 1.000 93.057 238 ASP A N 1
ATOM 1775 C CA . ASP A 1 238 ? -65.884 66.082 -21.982 1.000 102.560 238 ASP A CA 1
ATOM 1776 C C . ASP A 1 238 ? -65.705 67.594 -21.817 1.000 104.018 238 ASP A C 1
ATOM 1777 O O . ASP A 1 238 ? -65.291 68.206 -22.814 1.000 109.219 238 ASP A O 1
#